Protein AF-C2KX93-F1 (afdb_monomer_lite)

InterPro domains:
  IPR000825 SUF system FeS cluster assembly, SufBD core domain [PF01458] (85-259)
  IPR037284 SUF system FeS cluster assembly, SufBD superfamily [SSF101960] (71-259)

Radius of gyration: 17.82 Å; chains: 1; bounding box: 41×47×45 Å

Organism: NCBI:txid585501

Secondary structure (DSSP, 8-state):
-PPPPHHHHTTT-------S--EE---EEESPPPB-----TT---SS-HHHHHHHHHTT-PPEEEEE-TTT--S-EEEEEEE-S-S-EEEEEEEEEPTT-EEEEEEEEEE-TT--EEEEEEEEEEE-TT-EEEEEEEEE--TTEEEEEEEEEEE-TT-EEEEEEEEE-SSEEEEEEEEEE-STT-EEEEEEEEEE-TT-EEEEEEEEEE-STT-EEEEEEEEEE-TT-EEEEEEEEEE-TT-TT-EEEEEEEEEE-STT--

Structure (mmCIF, N/CA/C/O backbone):
data_AF-C2KX93-F1
#
_entry.id   AF-C2KX93-F1
#
loop_
_atom_site.group_PDB
_atom_site.id
_atom_site.type_symbol
_atom_site.label_atom_id
_atom_site.label_alt_id
_atom_site.label_comp_id
_atom_site.label_asym_id
_atom_site.label_entity_id
_atom_site.label_seq_id
_atom_site.pdbx_PDB_ins_code
_atom_site.Cartn_x
_atom_site.Cartn_y
_atom_site.Cartn_z
_atom_site.occupancy
_atom_site.B_iso_or_equiv
_atom_site.auth_seq_id
_atom_site.auth_comp_id
_atom_site.auth_asym_id
_atom_site.auth_atom_id
_atom_site.pdbx_PDB_model_num
ATOM 1 N N . MET A 1 1 ? -9.998 -27.434 9.022 1.00 36.19 1 MET A N 1
ATOM 2 C CA . MET A 1 1 ? -8.586 -27.038 9.219 1.00 36.19 1 MET A CA 1
ATOM 3 C C . MET A 1 1 ? -8.294 -25.930 8.221 1.00 36.19 1 MET A C 1
ATOM 5 O O . MET A 1 1 ? -8.734 -26.101 7.089 1.00 36.19 1 MET A O 1
ATOM 9 N N . PRO A 1 2 ? -7.664 -24.806 8.602 1.00 43.03 2 PRO A N 1
ATOM 10 C CA . PRO A 1 2 ? -7.220 -23.825 7.615 1.00 43.03 2 PRO A CA 1
ATOM 11 C C . PRO A 1 2 ? -6.203 -24.484 6.673 1.00 43.03 2 PRO A C 1
ATOM 13 O O . PRO A 1 2 ? -5.372 -25.279 7.114 1.00 43.03 2 PRO A O 1
ATOM 16 N N . VAL A 1 3 ? -6.328 -24.212 5.376 1.00 40.69 3 VAL A N 1
ATOM 17 C CA . VAL A 1 3 ? -5.426 -24.726 4.337 1.00 40.69 3 VAL A CA 1
ATOM 18 C C . VAL A 1 3 ? -4.161 -23.851 4.335 1.00 40.69 3 VAL A C 1
ATOM 20 O O . VAL A 1 3 ? -4.300 -22.632 4.449 1.00 40.69 3 VAL A O 1
ATOM 23 N N . PRO A 1 4 ? -2.939 -24.412 4.241 1.00 46.00 4 PRO A N 1
ATOM 24 C CA . PRO A 1 4 ? -1.719 -23.612 4.127 1.00 46.00 4 PRO A CA 1
ATOM 25 C C . PRO A 1 4 ? -1.793 -22.674 2.915 1.00 46.00 4 PRO A C 1
ATOM 27 O O . PRO A 1 4 ? -2.071 -23.127 1.807 1.00 46.00 4 PRO A O 1
ATOM 30 N N . THR A 1 5 ? -1.554 -21.377 3.116 1.00 49.34 5 THR A N 1
ATOM 31 C CA . THR A 1 5 ? -1.528 -20.390 2.021 1.00 49.34 5 THR A CA 1
ATOM 32 C C . THR A 1 5 ? -0.153 -20.348 1.349 1.00 49.34 5 THR A C 1
ATOM 34 O O . THR A 1 5 ? 0.828 -20.852 1.902 1.00 49.34 5 THR A O 1
ATOM 37 N N . PHE A 1 6 ? -0.049 -19.723 0.170 1.00 54.75 6 PHE A N 1
ATOM 38 C CA . PHE A 1 6 ? 1.206 -19.588 -0.591 1.00 54.75 6 PHE A CA 1
ATOM 39 C C . PHE A 1 6 ? 2.392 -19.115 0.260 1.00 54.75 6 PHE A C 1
ATOM 41 O O . PHE A 1 6 ? 3.507 -19.619 0.112 1.00 54.75 6 PHE A O 1
ATOM 48 N N . ARG A 1 7 ? 2.138 -18.215 1.219 1.00 58.81 7 ARG A N 1
ATOM 49 C CA . ARG A 1 7 ? 3.144 -17.706 2.158 1.00 58.81 7 ARG A CA 1
ATOM 50 C C . ARG A 1 7 ? 3.749 -18.794 3.049 1.00 58.81 7 ARG A C 1
ATOM 52 O O . ARG A 1 7 ? 4.950 -18.771 3.299 1.00 58.81 7 ARG A O 1
ATOM 59 N N . TRP A 1 8 ? 2.949 -19.758 3.510 1.00 51.97 8 TRP A N 1
ATOM 60 C CA . TRP A 1 8 ? 3.437 -20.886 4.318 1.00 51.97 8 TRP A CA 1
ATOM 61 C C . TRP A 1 8 ? 4.312 -21.840 3.506 1.00 51.97 8 TRP A C 1
ATOM 63 O O . TRP A 1 8 ? 5.230 -22.449 4.050 1.00 51.97 8 TRP A O 1
ATOM 73 N N . LEU A 1 9 ? 4.039 -21.945 2.205 1.00 52.16 9 LEU A N 1
ATOM 74 C CA . LEU A 1 9 ? 4.776 -22.797 1.275 1.00 52.16 9 LEU A CA 1
ATOM 75 C C . LEU A 1 9 ? 6.027 -22.117 0.702 1.00 52.16 9 LEU A C 1
ATOM 77 O O . LEU A 1 9 ? 6.817 -22.785 0.039 1.00 52.16 9 LEU A O 1
ATOM 81 N N . LYS A 1 10 ? 6.204 -20.807 0.937 1.00 60.41 10 LYS A N 1
ATOM 82 C CA . LYS A 1 10 ? 7.254 -19.968 0.329 1.00 60.41 10 LYS A CA 1
ATOM 83 C C . LYS A 1 10 ? 7.321 -20.084 -1.201 1.00 60.41 10 LYS A C 1
ATOM 85 O O . LYS A 1 10 ? 8.378 -19.925 -1.808 1.00 60.41 10 LYS A O 1
ATOM 90 N N . MET A 1 11 ? 6.192 -20.389 -1.838 1.00 44.00 11 MET A N 1
ATOM 91 C CA . MET A 1 11 ? 6.122 -20.487 -3.293 1.00 44.00 11 MET A CA 1
ATOM 92 C C . MET A 1 11 ? 6.222 -19.091 -3.910 1.00 44.00 11 MET A C 1
ATOM 94 O O . MET A 1 11 ? 5.501 -18.184 -3.497 1.00 44.00 11 MET A O 1
ATOM 98 N N . ASN A 1 12 ? 7.092 -18.942 -4.913 1.00 54.12 12 ASN A N 1
ATOM 99 C CA . ASN A 1 12 ? 7.359 -17.682 -5.618 1.00 54.12 12 ASN A CA 1
ATOM 100 C C . ASN A 1 12 ? 7.891 -16.557 -4.704 1.00 54.12 12 ASN A C 1
ATOM 102 O O . ASN A 1 12 ? 7.611 -15.384 -4.937 1.00 54.12 12 ASN A O 1
ATOM 106 N N . GLU A 1 13 ? 8.661 -16.914 -3.663 1.00 58.78 13 GLU A N 1
ATOM 107 C CA . GLU A 1 13 ? 9.411 -15.948 -2.851 1.00 58.78 13 GLU A CA 1
ATOM 108 C C . GLU A 1 13 ? 10.428 -15.218 -3.743 1.00 58.78 13 GLU A C 1
ATOM 110 O O . GLU A 1 13 ? 11.357 -15.820 -4.289 1.00 58.78 13 GLU A O 1
ATOM 115 N N . SER A 1 14 ? 10.220 -13.915 -3.917 1.00 61.66 14 SER A N 1
ATOM 116 C CA . SER A 1 14 ? 11.071 -13.065 -4.742 1.00 61.66 14 SER A CA 1
ATOM 117 C C . SER A 1 14 ? 12.162 -12.451 -3.871 1.00 61.66 14 SER A C 1
ATOM 119 O O . SER A 1 14 ? 11.872 -11.824 -2.853 1.00 61.66 14 SER A O 1
ATOM 121 N N . LYS A 1 15 ? 13.431 -12.642 -4.246 1.00 62.69 15 LYS A N 1
ATOM 122 C CA . LYS A 1 15 ? 14.560 -12.001 -3.560 1.00 62.69 15 LYS A CA 1
ATOM 123 C C . LYS A 1 15 ? 14.826 -10.650 -4.201 1.00 62.69 15 LYS A C 1
ATOM 125 O O . LYS A 1 15 ? 15.427 -10.584 -5.274 1.00 62.69 15 LYS A O 1
ATOM 130 N N . ILE A 1 16 ? 14.392 -9.590 -3.532 1.00 66.44 16 ILE A N 1
ATOM 131 C CA . ILE A 1 16 ? 14.695 -8.219 -3.930 1.00 66.44 16 ILE A CA 1
ATOM 132 C C . ILE A 1 16 ? 16.156 -7.938 -3.566 1.00 66.44 16 ILE A C 1
ATOM 134 O O . ILE A 1 16 ? 16.547 -8.031 -2.407 1.00 66.44 16 ILE A O 1
ATOM 138 N N . LYS A 1 17 ? 16.979 -7.618 -4.568 1.00 64.56 17 LYS A N 1
ATOM 139 C CA . LYS A 1 17 ? 18.344 -7.122 -4.361 1.00 64.56 17 LYS A CA 1
ATOM 140 C C . LYS A 1 17 ? 18.396 -5.666 -4.776 1.00 64.56 17 LYS A C 1
ATOM 142 O O . LYS A 1 17 ? 18.233 -5.367 -5.957 1.00 64.56 17 LYS A O 1
ATOM 147 N N . ILE A 1 18 ? 18.664 -4.795 -3.816 1.00 71.44 18 ILE A N 1
ATOM 148 C CA . ILE A 1 18 ? 18.864 -3.370 -4.057 1.00 71.44 18 ILE A CA 1
ATOM 149 C C . ILE A 1 18 ? 20.358 -3.103 -3.962 1.00 71.44 18 ILE A C 1
ATOM 151 O O . ILE A 1 18 ? 21.001 -3.459 -2.978 1.00 71.44 18 ILE A O 1
ATOM 155 N N . ASN A 1 19 ? 20.921 -2.556 -5.036 1.00 69.88 19 ASN A N 1
ATOM 156 C CA . ASN A 1 19 ? 22.323 -2.164 -5.084 1.00 69.88 19 ASN A CA 1
ATOM 157 C C . ASN A 1 19 ? 22.414 -0.673 -4.785 1.00 69.88 19 ASN A C 1
ATOM 159 O O . ASN A 1 19 ? 21.667 0.095 -5.384 1.00 69.88 19 ASN A O 1
ATOM 163 N N . GLY A 1 20 ? 23.365 -0.272 -3.943 1.00 71.94 20 GLY A N 1
ATOM 164 C CA . GLY A 1 20 ? 23.541 1.125 -3.547 1.00 71.94 20 GLY A CA 1
ATOM 165 C C . GLY A 1 20 ? 22.690 1.502 -2.334 1.00 71.94 20 GLY A C 1
ATOM 166 O O . GLY A 1 20 ? 21.712 0.832 -2.017 1.00 71.94 20 GLY A O 1
ATOM 167 N N . ALA A 1 21 ? 23.098 2.566 -1.647 1.00 77.94 21 ALA A N 1
ATOM 168 C CA . ALA A 1 21 ? 22.380 3.090 -0.489 1.00 77.94 21 ALA A CA 1
ATOM 169 C C . ALA A 1 21 ? 21.103 3.814 -0.922 1.00 77.94 21 ALA A C 1
ATOM 171 O O . ALA A 1 21 ? 21.048 4.377 -2.023 1.00 77.94 21 ALA A O 1
ATOM 172 N N . PHE A 1 22 ? 20.107 3.836 -0.045 1.00 82.56 22 PHE A N 1
ATOM 173 C CA . PHE A 1 22 ? 18.944 4.687 -0.242 1.00 82.56 22 PHE A CA 1
ATOM 174 C C . PHE A 1 22 ? 19.239 6.145 0.115 1.00 82.56 22 PHE A C 1
ATOM 176 O O . PHE A 1 22 ? 20.086 6.460 0.948 1.00 82.56 22 PHE A O 1
ATOM 183 N N . GLN A 1 23 ? 18.514 7.056 -0.527 1.00 87.31 23 GLN A N 1
ATOM 184 C CA . GLN A 1 23 ? 18.596 8.489 -0.279 1.00 87.31 23 GLN A CA 1
ATOM 185 C C . GLN A 1 23 ? 17.213 9.032 0.043 1.00 87.31 23 GLN A C 1
ATOM 187 O O . GLN A 1 23 ? 16.284 8.848 -0.744 1.00 87.31 23 GLN A O 1
ATOM 192 N N . SER A 1 24 ? 17.089 9.735 1.169 1.00 89.88 24 SER A N 1
ATOM 193 C CA . SER A 1 24 ? 15.826 10.349 1.574 1.00 89.88 24 SER A CA 1
ATOM 194 C C . SER A 1 24 ? 15.261 11.249 0.474 1.00 89.88 24 SER A C 1
ATOM 196 O O . SER A 1 24 ? 15.976 12.057 -0.125 1.00 89.88 24 SER A O 1
ATOM 198 N N . PHE A 1 25 ? 13.966 11.108 0.236 1.00 92.25 25 PHE A N 1
ATOM 199 C CA . PHE A 1 25 ? 13.177 11.897 -0.690 1.00 92.25 25 PHE A CA 1
ATOM 200 C C . PHE A 1 25 ? 11.954 12.428 0.051 1.00 92.25 25 PHE A C 1
ATOM 202 O O . PHE A 1 25 ? 11.253 11.669 0.725 1.00 92.25 25 PHE A O 1
ATOM 209 N N . THR A 1 26 ? 11.684 13.720 -0.097 1.00 92.81 26 THR A N 1
ATOM 210 C CA . THR A 1 26 ? 10.499 14.366 0.470 1.00 92.81 26 THR A CA 1
ATOM 211 C C . THR A 1 26 ? 9.623 14.842 -0.687 1.00 92.81 26 THR A C 1
ATOM 213 O O . THR A 1 26 ? 10.124 15.593 -1.522 1.00 92.81 26 THR A O 1
ATOM 216 N N . PRO A 1 27 ? 8.355 14.410 -0.763 1.00 95.56 27 PRO A N 1
ATOM 217 C CA . PRO A 1 27 ? 7.426 14.854 -1.794 1.00 95.56 27 PRO A CA 1
ATOM 218 C C . PRO A 1 27 ? 6.957 16.290 -1.559 1.00 95.56 27 PRO A C 1
ATOM 220 O O . PRO A 1 27 ? 7.093 16.840 -0.462 1.00 95.56 27 PRO A O 1
ATOM 223 N N . GLU A 1 28 ? 6.322 16.858 -2.577 1.00 96.88 28 GLU A N 1
ATOM 224 C CA . GLU A 1 28 ? 5.492 18.047 -2.417 1.00 96.88 28 GLU A CA 1
ATOM 225 C C . GLU A 1 28 ? 4.199 17.671 -1.680 1.00 96.88 28 GLU A C 1
ATOM 227 O O . GLU A 1 28 ? 3.649 16.585 -1.884 1.00 96.88 28 GLU A O 1
ATOM 232 N N . MET A 1 29 ? 3.732 18.541 -0.782 1.00 95.06 29 MET A N 1
ATOM 233 C CA . MET A 1 29 ? 2.574 18.261 0.070 1.00 95.06 29 MET A CA 1
ATOM 234 C C . MET A 1 29 ? 1.607 19.438 0.114 1.00 95.06 29 MET A C 1
ATOM 236 O O . MET A 1 29 ? 2.022 20.587 0.266 1.00 95.06 29 MET A O 1
ATOM 240 N N . GLU A 1 30 ? 0.314 19.130 0.065 1.00 94.62 30 GLU A N 1
ATOM 241 C CA . GLU A 1 30 ? -0.780 20.089 0.227 1.00 94.62 30 GLU A CA 1
ATOM 242 C C . GLU A 1 30 ? -1.720 19.641 1.350 1.00 94.62 30 GLU A C 1
ATOM 244 O O . GLU A 1 30 ? -1.889 18.441 1.589 1.00 94.62 30 GLU A O 1
ATOM 249 N N . GLU A 1 31 ? -2.335 20.617 2.032 1.00 90.38 31 GLU A N 1
ATOM 250 C CA . GLU A 1 31 ? -3.246 20.379 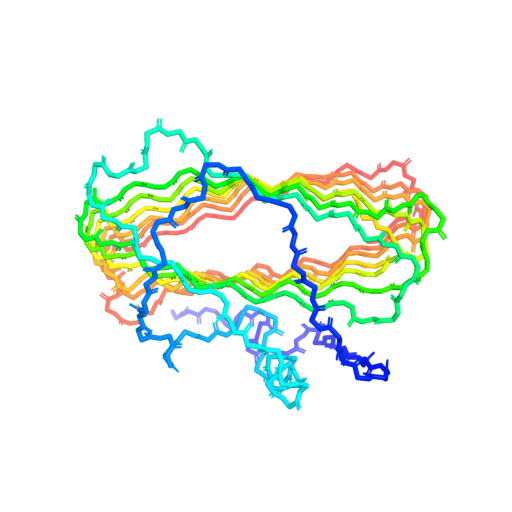3.166 1.00 90.38 31 GLU A CA 1
ATOM 251 C C . GLU A 1 31 ? -2.607 19.481 4.241 1.00 90.38 31 GLU A C 1
ATOM 253 O O . GLU A 1 31 ? -3.214 18.547 4.770 1.00 90.38 31 GLU A O 1
ATOM 258 N N . GLU A 1 32 ? -1.330 19.750 4.530 1.00 87.75 32 GLU A N 1
ATOM 259 C CA . GLU A 1 32 ? -0.529 18.937 5.432 1.00 87.75 32 GLU A CA 1
ATOM 260 C C . GLU A 1 32 ? -1.138 18.880 6.843 1.00 87.75 32 GLU A C 1
ATOM 262 O O . GLU A 1 32 ? -1.382 19.902 7.489 1.00 87.75 32 GLU A O 1
ATOM 267 N N . ALA A 1 33 ? -1.353 17.657 7.331 1.00 89.31 33 ALA A N 1
ATOM 268 C CA . ALA A 1 33 ? -1.900 17.411 8.658 1.00 89.31 33 ALA A CA 1
ATOM 269 C C . ALA A 1 33 ? -0.896 17.703 9.784 1.00 89.31 33 ALA A C 1
ATOM 271 O O . ALA A 1 33 ? 0.317 17.813 9.577 1.00 89.31 33 ALA A O 1
ATOM 272 N N . THR A 1 34 ? -1.390 17.760 11.023 1.00 90.75 34 THR A N 1
ATOM 273 C CA . THR A 1 34 ? -0.534 18.006 12.183 1.00 90.75 34 THR A CA 1
ATOM 274 C C . THR A 1 34 ? 0.529 16.912 12.345 1.00 90.75 34 THR A C 1
ATOM 276 O O . THR A 1 34 ? 0.240 15.712 12.420 1.00 90.75 34 THR A O 1
ATOM 279 N N . ARG A 1 35 ? 1.790 17.350 12.462 1.00 94.00 35 ARG A N 1
ATOM 280 C CA . ARG A 1 35 ? 2.927 16.507 12.857 1.00 94.00 35 ARG A CA 1
ATOM 281 C C . ARG A 1 35 ? 2.685 15.896 14.229 1.00 94.00 35 ARG A C 1
ATOM 283 O O . ARG A 1 35 ? 2.306 16.595 15.170 1.00 94.00 35 ARG A O 1
ATOM 290 N N . GLY A 1 36 ? 2.971 14.612 14.372 1.00 92.38 36 GLY A N 1
ATOM 291 C CA . GLY A 1 36 ? 2.865 13.958 15.666 1.00 92.38 36 GLY A CA 1
ATOM 292 C C . GLY A 1 36 ? 3.317 12.512 15.641 1.00 92.38 36 GLY A C 1
ATOM 293 O O . GLY A 1 36 ? 3.212 11.824 14.632 1.00 92.38 36 GLY A O 1
ATOM 294 N N . GLU A 1 37 ? 3.830 12.067 16.780 1.00 90.94 37 GLU A N 1
ATOM 295 C CA . GLU A 1 37 ? 4.374 10.724 16.949 1.00 90.94 37 GLU A CA 1
ATOM 296 C C . GLU A 1 37 ? 3.296 9.700 17.339 1.00 90.94 37 GLU A C 1
ATOM 298 O O . GLU A 1 37 ? 2.266 10.030 17.941 1.00 90.94 37 GLU A O 1
ATOM 303 N N . GLY A 1 38 ? 3.594 8.435 17.040 1.00 89.19 38 GLY A N 1
ATOM 304 C CA . GLY A 1 38 ? 2.880 7.241 17.486 1.00 89.19 38 GLY A CA 1
ATOM 305 C C . GLY A 1 38 ? 3.859 6.073 17.661 1.00 89.19 38 GLY A C 1
ATOM 306 O O . GLY A 1 38 ? 5.014 6.159 17.246 1.00 89.19 38 GLY A O 1
ATOM 307 N N . ASP A 1 39 ? 3.417 4.976 18.278 1.00 92.75 39 ASP A N 1
ATOM 308 C CA . ASP A 1 39 ? 4.251 3.777 18.448 1.00 92.75 39 ASP A CA 1
ATOM 309 C C . ASP A 1 39 ? 4.028 2.782 17.300 1.00 92.75 39 ASP A C 1
ATOM 311 O O . ASP A 1 39 ? 3.083 1.994 17.308 1.00 92.75 39 ASP A O 1
ATOM 315 N N . PHE A 1 40 ? 4.937 2.795 16.324 1.00 93.81 40 PHE A N 1
ATOM 316 C CA . PHE A 1 40 ? 4.916 1.901 15.161 1.00 93.81 40 PHE A CA 1
ATOM 317 C C . PHE A 1 40 ? 5.810 0.663 15.326 1.00 93.81 40 PHE A C 1
ATOM 319 O O . PHE A 1 40 ? 6.001 -0.090 14.368 1.00 93.81 40 PHE A O 1
ATOM 326 N N . SER A 1 41 ? 6.351 0.408 16.524 1.00 89.62 41 SER A N 1
ATOM 327 C CA . SER A 1 41 ? 7.300 -0.693 16.772 1.00 89.62 41 SER A CA 1
ATOM 328 C C . SER A 1 41 ? 6.730 -2.081 16.456 1.00 89.62 41 SER A C 1
ATOM 330 O O . SER A 1 41 ? 7.472 -2.998 16.105 1.00 89.62 41 SER A O 1
ATOM 332 N N . LYS A 1 42 ? 5.404 -2.233 16.550 1.00 90.38 42 LYS A N 1
ATOM 333 C CA . LYS A 1 42 ? 4.674 -3.477 16.261 1.00 90.38 42 LYS A CA 1
ATOM 334 C C . LYS A 1 42 ? 4.107 -3.540 14.843 1.00 90.38 42 LYS A C 1
ATOM 336 O O . LYS A 1 42 ? 3.481 -4.542 14.498 1.00 90.38 42 LYS A O 1
ATOM 341 N N . VAL A 1 43 ? 4.279 -2.490 14.040 1.00 93.69 43 VAL A N 1
ATOM 342 C CA . VAL A 1 43 ? 3.774 -2.436 12.666 1.00 93.69 43 VAL A CA 1
ATOM 343 C C . VAL A 1 43 ? 4.804 -3.068 11.735 1.00 93.69 43 VAL A C 1
ATOM 345 O O . VAL A 1 43 ? 5.842 -2.475 11.420 1.00 93.69 43 VAL A O 1
ATOM 348 N N . VAL A 1 44 ? 4.495 -4.299 11.333 1.00 92.50 44 VAL A N 1
ATOM 349 C CA . VAL A 1 44 ? 5.312 -5.144 10.455 1.00 92.50 44 VAL A CA 1
ATOM 350 C C . VAL A 1 44 ? 5.123 -4.714 9.005 1.00 92.50 44 VAL A C 1
ATOM 352 O O . VAL A 1 44 ? 3.985 -4.498 8.594 1.00 92.50 44 VAL A O 1
ATOM 355 N N . SER A 1 45 ? 6.219 -4.653 8.250 1.00 91.62 45 SER A N 1
ATOM 356 C CA . SER A 1 45 ? 6.236 -4.271 6.832 1.00 91.62 45 SER A CA 1
ATOM 357 C C . SER A 1 45 ? 5.401 -5.211 5.947 1.00 91.62 45 SER A C 1
ATOM 359 O O . SER A 1 45 ? 5.320 -6.424 6.193 1.00 91.62 45 SER A O 1
ATOM 361 N N . GLY A 1 46 ? 4.802 -4.651 4.894 1.00 87.69 46 GLY A N 1
ATOM 362 C CA . GLY A 1 46 ? 4.106 -5.362 3.825 1.00 87.69 46 GLY A CA 1
ATOM 363 C C . GLY A 1 46 ? 5.041 -5.948 2.764 1.00 87.69 46 GLY A C 1
ATOM 364 O O . GLY A 1 46 ? 4.784 -7.054 2.279 1.00 87.69 46 GLY A O 1
ATOM 365 N N . LEU A 1 47 ? 6.161 -5.282 2.456 1.00 87.75 47 LEU A N 1
ATOM 366 C CA . LEU A 1 47 ? 7.225 -5.837 1.598 1.00 87.75 47 LEU A CA 1
ATOM 367 C C . LEU A 1 47 ? 8.206 -6.752 2.347 1.00 87.75 47 LEU A C 1
ATOM 369 O O . LEU A 1 47 ? 8.994 -7.463 1.725 1.00 87.75 47 LEU A O 1
ATOM 373 N N . GLY A 1 48 ? 8.107 -6.802 3.673 1.00 83.88 48 GLY A N 1
ATOM 374 C CA . GLY A 1 48 ? 8.866 -7.709 4.521 1.00 83.88 48 GLY A CA 1
ATOM 375 C C . GLY A 1 48 ? 10.038 -7.037 5.231 1.00 83.88 48 GLY A C 1
ATOM 376 O O . GLY A 1 48 ? 10.567 -6.005 4.824 1.00 83.88 48 GLY A O 1
ATOM 377 N N . GLU A 1 49 ? 10.452 -7.659 6.333 1.00 80.88 49 GLU A N 1
ATOM 378 C CA . GLU A 1 49 ? 11.419 -7.070 7.266 1.00 80.88 49 GLU A CA 1
ATOM 379 C C . GLU A 1 49 ? 12.847 -6.988 6.717 1.00 80.88 49 GLU A C 1
ATOM 381 O O . GLU A 1 49 ? 13.643 -6.223 7.246 1.00 80.88 49 GLU A O 1
ATOM 386 N N . GLU A 1 50 ? 13.185 -7.740 5.665 1.00 79.50 50 GLU A N 1
ATOM 387 C CA . GLU A 1 50 ? 14.494 -7.619 5.009 1.00 79.50 50 GLU A CA 1
ATOM 388 C C . GLU A 1 50 ? 14.627 -6.249 4.334 1.00 79.50 50 GLU A C 1
ATOM 390 O O . GLU A 1 50 ? 15.543 -5.494 4.653 1.00 79.50 50 GLU A O 1
ATOM 395 N N . LEU A 1 51 ? 13.664 -5.878 3.481 1.00 78.75 51 LEU A N 1
ATOM 396 C CA . LEU A 1 51 ? 13.670 -4.584 2.799 1.00 78.75 51 LEU A CA 1
ATOM 397 C C . LEU A 1 51 ? 13.446 -3.422 3.775 1.00 78.75 51 LEU A C 1
ATOM 399 O O . LEU A 1 51 ? 14.143 -2.412 3.708 1.00 78.75 51 LEU A O 1
ATOM 403 N N . ALA A 1 52 ? 12.530 -3.585 4.736 1.00 78.25 52 ALA A N 1
ATOM 404 C CA . ALA A 1 52 ? 12.338 -2.588 5.786 1.00 78.25 52 ALA A CA 1
ATOM 405 C C . ALA A 1 52 ? 13.557 -2.466 6.722 1.00 78.25 52 ALA A C 1
ATOM 407 O O . ALA A 1 52 ? 13.750 -1.423 7.346 1.00 78.25 52 ALA A O 1
ATOM 408 N N . GLY A 1 53 ? 14.369 -3.519 6.836 1.00 76.44 53 GLY A N 1
ATOM 409 C CA . GLY A 1 53 ? 15.641 -3.523 7.553 1.00 76.44 53 GLY A CA 1
ATOM 410 C C . GLY A 1 53 ? 16.700 -2.698 6.831 1.00 76.44 53 GLY A C 1
ATOM 411 O O . GLY A 1 53 ? 17.268 -1.803 7.450 1.00 76.44 53 GLY A O 1
ATOM 412 N N . LEU A 1 54 ? 16.884 -2.927 5.525 1.00 70.94 54 LEU A N 1
ATOM 413 C CA . LEU A 1 54 ? 17.793 -2.135 4.681 1.00 70.94 54 LEU A CA 1
ATOM 414 C C . LEU A 1 54 ? 17.480 -0.639 4.797 1.00 70.94 54 LEU A C 1
ATOM 416 O O . LEU A 1 54 ? 18.333 0.159 5.161 1.00 70.94 54 LEU A O 1
ATOM 420 N N . ALA A 1 55 ? 16.203 -0.291 4.664 1.00 66.81 55 ALA A N 1
ATOM 421 C CA . ALA A 1 55 ? 15.712 1.072 4.794 1.00 66.81 55 ALA A CA 1
ATOM 422 C C . ALA A 1 55 ? 16.032 1.761 6.139 1.00 66.81 55 ALA A C 1
ATOM 424 O O . ALA A 1 55 ? 16.170 2.985 6.181 1.00 66.81 55 ALA A O 1
ATOM 425 N N . LYS A 1 56 ? 16.149 0.998 7.239 1.00 70.44 56 LYS A N 1
ATOM 426 C CA . LYS A 1 56 ? 16.591 1.522 8.546 1.00 70.44 56 LYS A CA 1
ATOM 427 C C . LYS A 1 56 ? 18.097 1.771 8.585 1.00 70.44 56 LYS A C 1
ATOM 429 O O . LYS A 1 56 ? 18.529 2.700 9.261 1.00 70.44 56 LYS A O 1
ATOM 434 N N . GLU A 1 57 ? 18.887 0.945 7.901 1.00 67.56 57 GLU A N 1
ATOM 435 C CA . GLU A 1 57 ? 20.345 1.094 7.824 1.00 67.56 57 GLU A CA 1
ATOM 436 C C . GLU A 1 57 ? 20.747 2.347 7.031 1.00 67.56 57 GLU A C 1
ATOM 438 O O . GLU A 1 57 ? 21.747 2.981 7.363 1.00 67.56 57 GLU A O 1
ATOM 443 N N . ASP A 1 58 ? 19.927 2.767 6.063 1.00 68.88 58 ASP A N 1
ATOM 444 C CA . ASP A 1 58 ? 20.166 3.966 5.247 1.00 68.88 58 ASP A CA 1
ATOM 445 C C . ASP A 1 58 ? 19.858 5.302 5.952 1.00 68.88 58 ASP A C 1
ATOM 447 O O . ASP A 1 58 ? 20.054 6.371 5.375 1.00 68.88 58 ASP A O 1
ATOM 451 N N . GLY A 1 59 ? 19.368 5.277 7.198 1.00 69.06 59 GLY A N 1
ATOM 452 C CA . GLY A 1 59 ? 19.160 6.486 8.005 1.00 69.06 59 GLY A CA 1
ATOM 453 C C . GLY A 1 59 ? 18.013 7.395 7.542 1.00 69.06 59 GLY A C 1
ATOM 454 O O . GLY A 1 59 ? 17.943 8.549 7.964 1.00 69.06 59 GLY A O 1
ATOM 455 N N . CYS A 1 60 ? 17.109 6.904 6.690 1.00 80.69 60 CYS A N 1
ATOM 456 C CA . CYS A 1 60 ? 15.912 7.646 6.307 1.00 80.69 60 CYS A CA 1
ATOM 457 C C . CYS A 1 60 ? 14.934 7.715 7.490 1.00 80.69 60 CYS A C 1
ATOM 459 O O . CYS A 1 60 ? 14.351 6.708 7.902 1.00 80.69 60 CYS A O 1
ATOM 461 N N . GLU A 1 61 ? 14.767 8.909 8.057 1.00 84.88 61 GLU A N 1
ATOM 462 C CA . GLU A 1 61 ? 13.829 9.134 9.152 1.00 84.88 61 GLU A CA 1
ATOM 463 C C . GLU A 1 61 ? 12.383 9.129 8.651 1.00 84.88 61 GLU A C 1
ATOM 465 O O . GLU A 1 61 ? 12.064 9.643 7.579 1.00 84.88 61 GLU A O 1
ATOM 470 N N . SER A 1 62 ? 11.493 8.540 9.451 1.00 91.00 62 SER A N 1
ATOM 471 C CA . SER A 1 62 ? 10.068 8.546 9.137 1.00 91.00 62 SER A CA 1
ATOM 472 C C . SER A 1 62 ? 9.449 9.885 9.496 1.00 91.00 62 SER A C 1
ATOM 474 O O . SER A 1 62 ? 9.649 10.411 10.589 1.00 91.00 62 SER A O 1
ATOM 476 N N . ILE A 1 63 ? 8.639 10.395 8.584 1.00 94.56 63 ILE A N 1
ATOM 477 C CA . ILE A 1 63 ? 7.851 11.594 8.777 1.00 94.56 63 ILE A CA 1
ATOM 478 C C . ILE A 1 63 ? 6.503 11.201 9.407 1.00 94.56 63 ILE A C 1
ATOM 480 O O . ILE A 1 63 ? 5.719 10.471 8.797 1.00 94.56 63 ILE A O 1
ATOM 484 N N . SER A 1 64 ? 6.226 11.690 10.620 1.00 96.50 64 SER A N 1
ATOM 485 C CA . SER A 1 64 ? 5.074 11.235 11.416 1.00 96.50 64 SER A CA 1
ATOM 486 C C . SER A 1 64 ? 3.963 12.278 11.564 1.00 96.50 64 SER A C 1
ATOM 488 O O . SER A 1 64 ? 4.204 13.453 11.864 1.00 96.50 64 SER A O 1
ATOM 490 N N . TYR A 1 65 ? 2.725 11.816 11.404 1.00 96.56 65 TYR A N 1
ATOM 491 C CA . TYR A 1 65 ? 1.490 12.577 11.546 1.00 96.56 65 TYR A CA 1
ATOM 492 C C . TYR A 1 65 ? 0.583 11.970 12.603 1.00 96.56 65 TYR A C 1
ATOM 494 O O . TYR A 1 65 ? 0.464 10.746 12.730 1.00 96.56 65 TYR A O 1
ATOM 502 N N . ARG A 1 66 ? -0.143 12.845 13.298 1.00 96.12 66 ARG A N 1
ATOM 503 C CA . ARG A 1 66 ? -1.169 12.450 14.255 1.00 96.12 66 ARG A CA 1
ATOM 504 C C . ARG A 1 66 ? -2.472 13.160 13.939 1.00 96.12 66 ARG A C 1
ATOM 506 O O . ARG A 1 66 ? -2.609 14.348 14.206 1.00 96.12 66 ARG A O 1
ATOM 513 N N . ILE A 1 67 ? -3.416 12.407 13.390 1.00 96.06 67 ILE A N 1
ATOM 514 C CA . ILE A 1 67 ? -4.693 12.919 12.903 1.00 96.06 67 ILE A CA 1
ATOM 515 C C . ILE A 1 67 ? -5.703 12.874 14.038 1.00 96.06 67 ILE A C 1
ATOM 517 O O . ILE A 1 67 ? -6.074 11.794 14.512 1.00 96.06 67 ILE A O 1
ATOM 521 N N . LYS A 1 68 ? -6.160 14.046 14.470 1.00 94.25 68 LYS A N 1
ATOM 522 C CA . LYS A 1 68 ? -7.211 14.160 15.479 1.00 94.25 68 LYS A CA 1
ATOM 523 C C . LYS A 1 68 ? -8.588 14.091 14.836 1.00 94.25 68 LYS A C 1
ATOM 525 O O . LYS A 1 68 ? -8.779 14.312 13.637 1.00 94.25 68 LYS A O 1
ATOM 530 N N . LYS A 1 69 ? -9.589 13.825 15.669 1.00 90.38 69 LYS A N 1
ATOM 531 C CA . LYS A 1 69 ? -10.988 13.930 15.261 1.00 90.38 69 LYS A CA 1
ATOM 532 C C . LYS A 1 69 ? -11.304 15.358 14.785 1.00 90.38 69 LYS A C 1
ATOM 534 O O . LYS A 1 69 ? -10.884 16.324 15.413 1.00 90.38 69 LYS A O 1
ATOM 539 N N . ASP A 1 70 ? -12.047 15.463 13.682 1.00 81.12 70 ASP A N 1
ATOM 540 C CA . ASP A 1 70 ? -12.493 16.716 13.043 1.00 81.12 70 ASP A CA 1
ATOM 541 C C . ASP A 1 70 ? -11.382 17.616 12.447 1.00 81.12 70 ASP A C 1
ATOM 543 O O . ASP A 1 70 ? -11.661 18.745 12.029 1.00 81.12 70 ASP A O 1
ATOM 547 N N . GLU A 1 71 ? -10.138 17.126 12.373 1.00 78.69 71 GLU A N 1
ATOM 548 C CA . GLU A 1 71 ? -8.990 17.873 11.843 1.00 78.69 71 GLU A CA 1
ATOM 549 C C . GLU A 1 71 ? -8.953 17.894 10.308 1.00 78.69 71 GLU A C 1
ATOM 551 O O . GLU A 1 71 ? -8.916 18.967 9.705 1.00 78.69 71 GLU A O 1
ATOM 556 N N . ALA A 1 72 ? -9.009 16.726 9.662 1.00 72.38 72 ALA A N 1
ATOM 557 C CA . ALA A 1 72 ? -8.902 16.639 8.209 1.00 72.38 72 ALA A CA 1
ATOM 558 C C . ALA A 1 72 ? -10.245 16.979 7.544 1.00 72.38 72 ALA A C 1
ATOM 560 O O . ALA A 1 72 ? -11.179 16.174 7.518 1.00 72.38 72 ALA A O 1
ATOM 561 N N . LYS A 1 73 ? -10.346 18.204 7.020 1.00 71.19 73 LYS A N 1
ATOM 562 C CA . LYS A 1 73 ? -11.528 18.695 6.286 1.00 71.19 73 LYS A CA 1
ATOM 563 C C . LYS A 1 73 ? -11.357 18.653 4.770 1.00 71.19 73 LYS A C 1
ATOM 565 O O . LYS A 1 73 ? -12.357 18.639 4.056 1.00 71.19 73 LYS A O 1
ATOM 570 N N . ALA A 1 74 ? -10.115 18.619 4.303 1.00 84.06 74 ALA A N 1
ATOM 571 C CA . ALA A 1 74 ? -9.737 18.452 2.910 1.00 84.06 74 ALA A CA 1
ATOM 572 C C . ALA A 1 74 ? -8.857 17.197 2.765 1.00 84.06 74 ALA A C 1
ATOM 574 O O . ALA A 1 74 ? -8.275 16.746 3.758 1.00 84.06 74 ALA A O 1
ATOM 575 N N . PRO A 1 75 ? -8.779 16.602 1.563 1.00 92.25 75 PRO A N 1
ATOM 576 C CA . PRO A 1 75 ? -7.803 15.562 1.284 1.00 92.25 75 PRO A CA 1
ATOM 577 C C . PRO A 1 75 ? -6.385 16.103 1.464 1.00 92.25 75 PRO A C 1
ATOM 579 O O . PRO A 1 75 ? -6.050 17.132 0.887 1.00 92.25 75 PRO A O 1
ATOM 582 N N . MET A 1 76 ? -5.560 15.383 2.216 1.00 95.88 76 MET A N 1
ATOM 583 C CA . MET A 1 76 ? -4.119 15.606 2.201 1.00 95.88 76 MET A CA 1
ATOM 584 C C . MET A 1 76 ? -3.565 15.048 0.888 1.00 95.88 76 MET A C 1
ATOM 586 O O . MET A 1 76 ? -3.954 13.950 0.479 1.00 95.88 76 MET A O 1
ATOM 590 N N . ILE A 1 77 ? -2.670 15.781 0.231 1.00 97.50 77 ILE A N 1
ATOM 591 C CA . ILE A 1 77 ? -2.078 15.370 -1.047 1.00 97.50 77 ILE A CA 1
ATOM 592 C C . ILE A 1 77 ? -0.568 15.268 -0.874 1.00 97.50 77 ILE A C 1
ATOM 594 O O . ILE A 1 77 ? 0.056 16.178 -0.337 1.00 97.50 77 ILE A O 1
ATOM 598 N N . MET A 1 78 ? 0.012 14.162 -1.337 1.00 98.00 78 MET A N 1
ATOM 599 C CA . MET A 1 78 ? 1.455 13.984 -1.464 1.00 98.00 78 MET A CA 1
ATOM 600 C C . MET A 1 78 ? 1.793 13.669 -2.916 1.00 98.00 78 MET A C 1
ATOM 602 O O . MET A 1 78 ? 1.359 12.646 -3.456 1.00 98.00 78 MET A O 1
ATOM 606 N N . HIS A 1 79 ? 2.578 14.541 -3.541 1.00 98.25 79 HIS A N 1
ATOM 607 C CA . HIS A 1 79 ? 3.030 14.388 -4.915 1.00 98.25 79 HIS A CA 1
ATOM 608 C C . HIS A 1 79 ? 4.528 14.098 -4.959 1.00 98.25 79 HIS A C 1
ATOM 610 O O . HIS A 1 79 ? 5.367 14.894 -4.541 1.00 98.25 79 HIS A O 1
ATOM 616 N N . PHE A 1 80 ? 4.858 12.916 -5.462 1.00 97.94 80 PHE A N 1
ATOM 617 C CA . PHE A 1 80 ? 6.215 12.445 -5.651 1.00 97.94 80 PHE A CA 1
ATOM 618 C C . PHE A 1 80 ? 6.546 12.530 -7.137 1.00 97.94 80 PHE A C 1
ATOM 620 O O . PHE A 1 80 ? 5.967 11.788 -7.930 1.00 97.94 80 PHE A O 1
ATOM 627 N N . LEU A 1 81 ? 7.490 13.401 -7.491 1.00 97.44 81 LEU A N 1
ATOM 628 C CA . LEU A 1 81 ? 8.086 13.466 -8.821 1.00 97.44 81 LEU A CA 1
ATOM 629 C C . LEU A 1 81 ? 9.546 13.012 -8.736 1.00 97.44 81 LEU A C 1
ATOM 631 O O . LEU A 1 81 ? 10.397 13.709 -8.186 1.00 97.44 81 LEU A O 1
ATOM 635 N N . TYR A 1 82 ? 9.827 11.821 -9.257 1.00 96.69 82 TYR A N 1
ATOM 636 C CA . TYR A 1 82 ? 11.154 11.216 -9.216 1.00 96.69 82 TYR A CA 1
ATOM 637 C C . TYR A 1 82 ? 11.959 11.517 -10.486 1.00 96.69 82 TYR A C 1
ATOM 639 O O . TYR A 1 82 ? 11.555 11.182 -11.601 1.00 96.69 82 TYR A O 1
ATOM 647 N N . GLU A 1 83 ? 13.155 12.068 -10.304 1.00 94.19 83 GLU A N 1
ATOM 648 C CA . GLU A 1 83 ? 14.153 12.236 -11.365 1.00 94.19 83 GLU A CA 1
ATOM 649 C C . GLU A 1 83 ? 15.070 11.001 -11.477 1.00 94.19 83 GLU A C 1
ATOM 651 O O . GLU A 1 83 ? 14.965 10.037 -10.707 1.00 94.19 83 GLU A O 1
ATOM 656 N N . SER A 1 84 ? 16.006 11.033 -12.434 1.00 92.88 84 SER A N 1
ATOM 657 C CA . SER A 1 84 ? 17.046 10.003 -12.574 1.00 92.88 84 SER A CA 1
ATOM 658 C C . SER A 1 84 ? 17.982 9.987 -11.366 1.00 92.88 84 SER A C 1
ATOM 660 O O . SER A 1 84 ? 18.938 10.762 -11.284 1.00 92.88 84 SER A O 1
ATOM 662 N N . LYS A 1 85 ? 17.716 9.076 -10.433 1.00 85.88 85 LYS A N 1
ATOM 663 C CA . LYS A 1 85 ? 18.493 8.903 -9.209 1.00 85.88 85 LYS A CA 1
ATOM 664 C C . LYS A 1 85 ? 18.381 7.471 -8.703 1.00 85.88 85 LYS A C 1
ATOM 666 O O . LYS A 1 85 ? 17.313 6.860 -8.760 1.00 85.88 85 LYS A O 1
ATOM 671 N N . GLU A 1 86 ? 19.475 6.940 -8.173 1.00 81.94 86 GLU A N 1
ATOM 672 C CA . GLU A 1 86 ? 19.459 5.628 -7.527 1.00 81.94 86 GLU A CA 1
ATOM 673 C C . GLU A 1 86 ? 18.742 5.698 -6.165 1.00 81.94 86 GLU A C 1
ATOM 675 O O . GLU A 1 86 ? 19.039 6.578 -5.355 1.00 81.94 86 GLU A O 1
ATOM 680 N N . ASN A 1 87 ? 17.816 4.759 -5.932 1.00 86.94 87 ASN A N 1
ATOM 681 C CA . ASN A 1 87 ? 17.211 4.403 -4.641 1.00 86.94 87 ASN A CA 1
ATOM 682 C C . ASN A 1 87 ? 16.698 5.585 -3.802 1.00 86.94 87 ASN A C 1
ATOM 684 O O . ASN A 1 87 ? 17.193 5.871 -2.715 1.00 86.94 87 ASN A O 1
ATOM 688 N N . GLN A 1 88 ? 15.660 6.262 -4.277 1.00 93.00 88 GLN A N 1
ATOM 689 C CA . GLN A 1 88 ? 14.969 7.305 -3.514 1.00 93.00 88 GLN A CA 1
ATOM 690 C C . GLN A 1 88 ? 14.065 6.668 -2.453 1.00 93.00 88 GLN A C 1
ATOM 692 O O . GLN A 1 88 ? 13.329 5.741 -2.771 1.00 93.00 88 GLN A O 1
ATOM 697 N N . HIS A 1 89 ? 14.101 7.134 -1.206 1.00 93.25 89 HIS A N 1
ATOM 698 C CA . HIS A 1 89 ? 13.329 6.554 -0.104 1.00 93.25 89 HIS A CA 1
ATOM 699 C C . HIS A 1 89 ? 12.515 7.614 0.632 1.00 93.25 89 HIS A C 1
ATOM 701 O O . HIS A 1 89 ? 13.052 8.626 1.073 1.00 93.25 89 HIS A O 1
ATOM 707 N N . SER A 1 90 ? 11.227 7.352 0.806 1.00 95.12 90 SER A N 1
ATOM 708 C CA . SER A 1 90 ? 10.353 8.120 1.687 1.00 95.12 90 SER A CA 1
ATOM 709 C C . SER A 1 90 ? 9.676 7.187 2.683 1.00 95.12 90 SER A C 1
ATOM 711 O O . SER A 1 90 ? 9.185 6.128 2.293 1.00 95.12 90 SER A O 1
ATOM 713 N N . SER A 1 91 ? 9.609 7.596 3.950 1.00 94.75 91 SER A N 1
ATOM 714 C CA . SER A 1 91 ? 8.913 6.848 4.997 1.00 94.75 91 SER A CA 1
ATOM 715 C C . SER A 1 91 ? 7.929 7.744 5.740 1.00 94.75 91 SER A C 1
ATOM 717 O O . SER A 1 91 ? 8.305 8.807 6.237 1.00 94.75 91 SER A O 1
ATOM 719 N N . PHE A 1 92 ? 6.679 7.297 5.850 1.00 96.50 92 PHE A N 1
ATOM 720 C CA . PHE A 1 92 ? 5.599 8.017 6.514 1.00 96.50 92 PHE A CA 1
ATOM 721 C C . PHE A 1 92 ? 4.887 7.168 7.557 1.00 96.50 92 PHE A C 1
ATOM 723 O O . PHE A 1 92 ? 4.669 5.965 7.395 1.00 96.50 92 PHE A O 1
ATOM 730 N N . GLN A 1 93 ? 4.486 7.825 8.637 1.00 97.56 93 GLN A N 1
ATOM 731 C CA . GLN A 1 93 ? 3.768 7.221 9.747 1.00 97.56 93 GLN A CA 1
ATOM 732 C C . GLN A 1 93 ? 2.536 8.058 10.075 1.00 97.56 93 GLN A C 1
ATOM 734 O O . GLN A 1 93 ? 2.639 9.255 10.317 1.00 97.56 93 GLN A O 1
ATOM 739 N N . PHE A 1 94 ? 1.367 7.431 10.121 1.00 98.06 94 PHE A N 1
ATOM 740 C CA . PHE A 1 94 ? 0.100 8.101 10.382 1.00 98.06 94 PHE A CA 1
ATOM 741 C C . PHE A 1 94 ? -0.622 7.423 11.536 1.00 98.06 94 PHE A C 1
ATOM 743 O O . PHE A 1 94 ? -1.006 6.254 11.464 1.00 98.06 94 PHE A O 1
ATOM 750 N N . TYR A 1 95 ? -0.812 8.170 12.613 1.00 98.25 95 TYR A N 1
ATOM 751 C CA . TYR A 1 95 ? -1.601 7.741 13.755 1.00 98.25 95 TYR A CA 1
ATOM 752 C C . TYR A 1 95 ? -2.950 8.461 13.724 1.00 98.25 95 TYR A C 1
ATOM 754 O O . TYR A 1 95 ? -3.017 9.668 13.955 1.00 98.25 95 TYR A O 1
ATOM 762 N N . LEU A 1 96 ? -4.025 7.738 13.421 1.00 97.94 96 LEU A N 1
ATOM 763 C CA . LEU A 1 96 ? -5.385 8.270 13.424 1.00 97.94 96 LEU A CA 1
ATOM 764 C C . LEU A 1 96 ? -6.016 7.984 14.787 1.00 97.94 96 LEU A C 1
ATOM 766 O O . LEU A 1 96 ? -6.187 6.822 15.154 1.00 97.94 96 LEU A O 1
ATOM 770 N N . GLU A 1 97 ? -6.358 9.038 15.531 1.00 97.62 97 GLU A N 1
ATOM 771 C CA . GLU A 1 97 ? -7.017 8.923 16.835 1.00 97.62 97 GLU A CA 1
ATOM 772 C C . GLU A 1 97 ? -8.447 8.368 16.730 1.00 97.62 97 GLU A C 1
ATOM 774 O O . GLU A 1 97 ? -9.014 8.234 15.645 1.00 97.62 97 GLU A O 1
ATOM 779 N N . GLU A 1 98 ? -9.058 8.045 17.876 1.00 97.81 98 GLU A N 1
ATOM 780 C CA . GLU A 1 98 ? -10.415 7.495 17.910 1.00 97.81 98 GLU A CA 1
ATOM 781 C C . GLU A 1 98 ? -11.415 8.405 17.172 1.00 97.81 98 GLU A C 1
ATOM 783 O O . GLU A 1 98 ? -11.594 9.582 17.495 1.00 97.81 98 GLU A O 1
ATOM 788 N N . GLY A 1 99 ? -12.093 7.833 16.175 1.00 97.69 99 GLY A N 1
ATOM 789 C CA . GLY A 1 99 ? -13.062 8.538 15.337 1.00 97.69 99 GLY A CA 1
ATOM 790 C C . GLY A 1 99 ? -12.464 9.561 14.365 1.00 97.69 99 GLY A C 1
ATOM 791 O O . GLY A 1 99 ? -13.231 10.320 13.770 1.00 97.69 99 GLY A O 1
ATOM 792 N N . ALA A 1 100 ? -11.137 9.623 14.214 1.00 97.19 100 ALA A N 1
ATOM 793 C CA . ALA A 1 100 ? -10.491 10.473 13.222 1.00 97.19 100 ALA A CA 1
ATOM 794 C C . ALA A 1 100 ? -10.749 9.961 11.802 1.00 97.19 100 ALA A C 1
ATOM 796 O O . ALA A 1 100 ? -10.920 8.764 11.569 1.00 97.19 100 ALA A O 1
ATOM 797 N N . ARG A 1 101 ? -10.769 10.883 10.840 1.00 96.75 101 ARG A N 1
ATOM 798 C CA . ARG A 1 101 ? -10.953 10.573 9.423 1.00 96.75 101 ARG A CA 1
ATOM 799 C C . ARG A 1 101 ? -9.822 11.197 8.632 1.00 96.75 101 ARG A C 1
ATOM 801 O O . ARG A 1 101 ? -9.494 12.349 8.888 1.00 96.75 101 ARG A O 1
ATOM 808 N N . LEU A 1 102 ? -9.260 10.464 7.680 1.00 97.31 102 LEU A N 1
ATOM 809 C CA . LEU A 1 102 ? -8.270 10.982 6.740 1.00 97.31 102 LEU A CA 1
ATOM 810 C C . LEU A 1 102 ? -8.639 10.542 5.327 1.00 97.31 102 LEU A C 1
ATOM 812 O O . LEU A 1 102 ? -8.896 9.364 5.088 1.00 97.31 102 LEU A O 1
ATOM 816 N N . THR A 1 103 ? -8.629 11.486 4.389 1.00 97.81 103 THR A N 1
ATOM 817 C CA . THR A 1 103 ? -8.482 11.165 2.968 1.00 97.81 103 THR A CA 1
ATOM 818 C C . THR A 1 103 ? -7.081 11.577 2.547 1.00 97.81 103 THR A C 1
ATOM 820 O O . THR A 1 103 ? -6.721 12.737 2.730 1.00 97.81 103 THR A O 1
ATOM 823 N N . LEU A 1 104 ? -6.302 10.634 2.023 1.00 98.06 104 LEU A N 1
ATOM 824 C CA . LEU A 1 104 ? -4.931 10.856 1.572 1.00 98.06 104 LEU A CA 1
ATOM 825 C C . LEU A 1 104 ? -4.824 10.480 0.096 1.00 98.06 104 LEU A C 1
ATOM 827 O O . LEU A 1 104 ? -5.193 9.369 -0.286 1.00 98.06 104 LEU A O 1
ATOM 831 N N . PHE A 1 105 ? -4.334 11.410 -0.718 1.00 98.12 105 PHE A N 1
ATOM 832 C CA . PHE A 1 105 ? -4.036 11.196 -2.126 1.00 98.12 105 PHE A CA 1
ATOM 833 C C . PHE A 1 105 ? -2.525 11.126 -2.327 1.00 98.12 105 PHE A C 1
ATOM 835 O O . PHE A 1 105 ? -1.808 12.084 -2.047 1.00 98.12 105 PHE A O 1
ATOM 842 N N . LEU A 1 106 ? -2.053 9.995 -2.832 1.00 98.06 106 LEU A N 1
ATOM 843 C CA . LEU A 1 106 ? -0.663 9.761 -3.182 1.00 98.06 106 LEU A CA 1
ATOM 844 C C . LEU A 1 106 ? -0.546 9.739 -4.697 1.00 98.06 106 LEU A C 1
ATOM 846 O O . LEU A 1 106 ? -1.006 8.801 -5.352 1.00 98.06 106 LEU A O 1
ATOM 850 N N . HIS A 1 107 ? 0.090 10.764 -5.249 1.00 98.00 107 HIS A N 1
ATOM 851 C CA . HIS A 1 107 ? 0.447 10.799 -6.656 1.00 98.00 107 HIS A CA 1
ATOM 852 C C . HIS A 1 107 ? 1.928 10.508 -6.801 1.00 98.00 107 HIS A C 1
ATOM 854 O O . HIS A 1 107 ? 2.753 11.260 -6.291 1.00 98.00 107 HIS A O 1
ATOM 860 N N . ARG A 1 108 ? 2.278 9.421 -7.479 1.00 97.94 108 ARG A N 1
ATOM 861 C CA . ARG A 1 108 ? 3.670 9.021 -7.656 1.00 97.94 108 ARG A CA 1
ATOM 862 C C . ARG A 1 108 ? 3.996 8.917 -9.121 1.00 97.94 108 ARG A C 1
ATOM 864 O O . ARG A 1 108 ? 3.414 8.106 -9.832 1.00 97.94 108 ARG A O 1
ATOM 871 N N . GLU A 1 109 ? 4.972 9.682 -9.556 1.00 97.81 109 GLU A N 1
ATOM 872 C CA . GLU A 1 109 ? 5.451 9.598 -10.917 1.00 97.81 109 GLU A CA 1
ATOM 873 C C . GLU A 1 109 ? 6.957 9.765 -10.998 1.00 97.81 109 GLU A C 1
ATOM 875 O O . GLU A 1 109 ? 7.599 10.299 -10.096 1.00 97.81 109 GLU A O 1
ATOM 880 N N . SER A 1 110 ? 7.533 9.265 -12.081 1.00 97.94 110 SER A N 1
ATOM 881 C CA . SER A 1 110 ? 8.884 9.640 -12.473 1.00 97.94 110 SER A CA 1
ATOM 882 C C . SER A 1 110 ? 8.824 10.465 -13.746 1.00 97.94 110 SER A C 1
ATOM 884 O O . SER A 1 110 ? 7.877 10.346 -14.526 1.00 97.94 110 SER A O 1
ATOM 886 N N . GLU A 1 111 ? 9.882 11.219 -14.029 1.00 96.94 111 GLU A N 1
ATOM 887 C CA . GLU A 1 111 ? 10.073 11.715 -15.389 1.00 96.94 111 GLU A CA 1
ATOM 888 C C . GLU A 1 111 ? 10.069 10.541 -16.386 1.00 96.94 111 GLU A C 1
ATOM 890 O O . GLU A 1 111 ? 10.501 9.427 -16.069 1.00 96.94 111 GLU A O 1
ATOM 895 N N . GLU A 1 112 ? 9.610 10.786 -17.615 1.00 94.69 112 GLU A N 1
ATOM 896 C CA . GLU A 1 112 ? 9.415 9.747 -18.641 1.00 94.69 112 GLU A CA 1
ATOM 897 C C . GLU A 1 112 ? 10.686 8.921 -18.911 1.00 94.69 112 GLU A C 1
ATOM 899 O O . GLU A 1 112 ? 10.624 7.715 -19.143 1.00 94.69 112 GLU A O 1
ATOM 904 N N . LYS A 1 113 ? 11.854 9.573 -18.856 1.00 96.06 113 LYS A N 1
ATOM 905 C CA . LYS A 1 113 ? 13.165 8.958 -19.111 1.00 96.06 113 LYS A CA 1
ATOM 906 C C . LYS A 1 113 ? 13.970 8.705 -17.839 1.00 96.06 113 LYS A C 1
ATOM 908 O O . LYS A 1 113 ? 15.163 8.415 -17.938 1.00 96.06 113 LYS A O 1
ATOM 913 N N . ALA A 1 114 ? 13.351 8.839 -16.666 1.00 95.81 114 ALA A N 1
ATOM 914 C CA . ALA A 1 114 ? 14.037 8.615 -15.408 1.00 95.81 114 ALA A CA 1
ATOM 915 C C . ALA A 1 114 ? 14.553 7.175 -15.324 1.00 95.81 114 ALA A C 1
ATOM 917 O O . ALA A 1 114 ? 13.816 6.211 -15.543 1.00 95.81 114 ALA A O 1
ATOM 918 N N . VAL A 1 115 ? 15.827 7.031 -14.968 1.00 95.38 115 VAL A N 1
ATOM 919 C CA . VAL A 1 115 ? 16.423 5.740 -14.616 1.00 95.38 115 VAL A CA 1
ATOM 920 C C . VAL A 1 115 ? 16.702 5.755 -13.126 1.00 95.38 115 VAL A C 1
ATOM 922 O O . VAL A 1 115 ? 17.402 6.638 -12.632 1.00 95.38 115 VAL A O 1
ATOM 925 N N . GLY A 1 116 ? 16.158 4.783 -12.406 1.00 93.88 116 GLY A N 1
ATOM 926 C CA . GLY A 1 116 ? 16.295 4.761 -10.961 1.00 93.88 116 GLY A CA 1
ATOM 927 C C . GLY A 1 116 ? 15.291 3.857 -10.279 1.00 93.88 116 GLY A C 1
ATOM 928 O O . GLY A 1 116 ? 14.689 2.969 -10.894 1.00 93.88 116 GLY A O 1
ATOM 929 N N . SER A 1 117 ? 15.138 4.100 -8.987 1.00 93.75 117 SER A N 1
ATOM 930 C CA . SER A 1 117 ? 14.211 3.379 -8.132 1.00 93.75 117 SER A CA 1
ATOM 931 C C . SER A 1 117 ? 13.652 4.287 -7.046 1.00 93.75 117 SER A C 1
ATOM 933 O O . SER A 1 117 ? 14.335 5.205 -6.583 1.00 93.75 117 SER A O 1
ATOM 935 N N . ALA A 1 118 ? 12.424 4.005 -6.617 1.00 94.50 118 ALA A N 1
ATOM 936 C CA . ALA A 1 118 ? 11.818 4.633 -5.453 1.00 94.50 118 ALA A CA 1
ATOM 937 C C . ALA A 1 118 ? 11.220 3.592 -4.508 1.00 94.50 118 ALA A C 1
ATOM 939 O O . ALA A 1 118 ? 10.518 2.679 -4.940 1.00 94.50 118 ALA A O 1
ATOM 940 N N . TYR A 1 119 ? 11.468 3.771 -3.218 1.00 94.00 119 TYR A N 1
ATOM 941 C CA . TYR A 1 119 ? 10.861 3.031 -2.129 1.00 94.00 119 TYR A CA 1
ATOM 942 C C . TYR A 1 119 ? 10.001 3.967 -1.289 1.00 94.00 119 TYR A C 1
ATOM 944 O O . TYR A 1 119 ? 10.482 4.972 -0.765 1.00 94.00 119 TYR A O 1
ATOM 952 N N . LEU A 1 120 ? 8.718 3.643 -1.187 1.00 95.88 120 LEU A N 1
ATOM 953 C CA . LEU A 1 120 ? 7.777 4.348 -0.334 1.00 95.88 120 LEU A CA 1
ATOM 954 C C . LEU A 1 120 ? 7.295 3.388 0.752 1.00 95.88 120 LEU A C 1
ATOM 956 O O . LEU A 1 120 ? 6.670 2.375 0.442 1.00 95.88 120 LEU A O 1
ATOM 960 N N . GLN A 1 121 ? 7.593 3.720 2.008 1.00 95.75 121 GLN A N 1
ATOM 961 C CA . GLN A 1 121 ? 7.071 3.026 3.178 1.00 95.75 121 GLN A CA 1
ATOM 962 C C . GLN A 1 121 ? 6.019 3.879 3.874 1.00 95.75 121 GLN A C 1
ATOM 964 O O . GLN A 1 121 ? 6.254 5.036 4.214 1.00 95.75 121 GLN A O 1
ATOM 969 N N . GLU A 1 122 ? 4.870 3.280 4.152 1.00 97.19 122 GLU A N 1
ATOM 970 C CA . GLU A 1 122 ? 3.754 3.961 4.784 1.00 97.19 122 GLU A CA 1
ATOM 971 C C . GLU A 1 122 ? 3.137 3.066 5.842 1.00 97.19 122 GLU A C 1
ATOM 973 O O . GLU A 1 122 ? 2.757 1.917 5.595 1.00 97.19 122 GLU A O 1
ATOM 978 N N . LYS A 1 123 ? 3.035 3.600 7.054 1.00 98.00 123 LYS A N 1
ATOM 979 C CA . LYS A 1 123 ? 2.480 2.878 8.190 1.00 98.00 123 LYS A CA 1
ATOM 980 C C . LYS A 1 123 ? 1.310 3.644 8.767 1.00 98.00 123 LYS A C 1
ATOM 982 O O . LYS A 1 123 ? 1.454 4.804 9.138 1.00 98.00 123 LYS A O 1
ATOM 987 N N . PHE A 1 124 ? 0.178 2.971 8.918 1.00 98.62 124 PHE A N 1
ATOM 988 C CA . PHE A 1 124 ? -1.018 3.544 9.516 1.00 98.62 124 PHE A CA 1
ATOM 989 C C . PHE A 1 124 ? -1.447 2.744 10.739 1.00 98.62 124 PHE A C 1
ATOM 991 O O . PHE A 1 124 ? -1.543 1.515 10.700 1.00 98.62 124 PHE A O 1
ATOM 998 N N . ILE A 1 125 ? -1.761 3.463 11.811 1.00 98.81 125 ILE A N 1
ATOM 999 C CA . ILE A 1 125 ? -2.485 2.940 12.966 1.00 98.81 125 ILE A CA 1
ATOM 1000 C C . ILE A 1 125 ? -3.818 3.675 13.021 1.00 98.81 125 ILE A C 1
ATOM 1002 O O . ILE A 1 125 ? -3.857 4.899 13.133 1.00 98.81 125 ILE A O 1
ATOM 1006 N N . LEU A 1 126 ? -4.904 2.917 12.911 1.00 98.69 126 LEU A N 1
ATOM 1007 C CA . LEU A 1 126 ? -6.269 3.411 12.991 1.00 98.69 126 LEU A CA 1
ATOM 1008 C C . LEU A 1 126 ? -6.866 2.977 14.321 1.00 98.69 126 LEU A C 1
ATOM 1010 O O . LEU A 1 126 ? -7.236 1.807 14.486 1.00 98.69 126 LEU A O 1
ATOM 1014 N N . GLU A 1 127 ? -6.988 3.927 15.245 1.00 98.62 127 GLU A N 1
ATOM 1015 C CA . GLU A 1 127 ? -7.685 3.716 16.507 1.00 98.62 127 GLU A CA 1
ATOM 1016 C C . GLU A 1 127 ? -9.178 3.454 16.298 1.00 98.62 127 GLU A C 1
ATOM 1018 O O . GLU A 1 127 ? -9.713 3.477 15.186 1.00 98.62 127 GLU A O 1
ATOM 1023 N N . LYS A 1 128 ? -9.867 3.139 17.395 1.00 98.75 128 LYS A N 1
ATOM 1024 C CA . LYS A 1 128 ? -11.280 2.769 17.377 1.00 98.75 128 LYS A CA 1
ATOM 1025 C C . LYS A 1 128 ? -12.115 3.757 16.548 1.00 98.75 128 LYS A C 1
ATOM 1027 O O . LYS A 1 128 ? -11.994 4.966 16.707 1.00 98.75 128 LYS A O 1
ATOM 1032 N N . ASN A 1 129 ? -12.998 3.248 15.691 1.00 98.62 129 ASN A N 1
ATOM 1033 C CA . ASN A 1 129 ? -13.860 4.049 14.807 1.00 98.62 129 ASN A CA 1
ATOM 1034 C C . ASN A 1 129 ? -13.129 5.007 13.835 1.00 98.62 129 ASN A C 1
ATOM 1036 O O . ASN A 1 129 ? -13.797 5.849 13.238 1.00 98.62 129 ASN A O 1
ATOM 1040 N N . ALA A 1 130 ? -11.801 4.943 13.692 1.00 98.50 130 ALA A N 1
ATOM 1041 C CA . ALA A 1 130 ? -11.087 5.774 12.728 1.00 98.50 130 ALA A CA 1
ATOM 1042 C C . ALA A 1 130 ? -11.332 5.296 11.287 1.00 98.50 130 ALA A C 1
ATOM 1044 O O . ALA A 1 130 ? -11.507 4.100 11.044 1.00 98.50 130 ALA A O 1
ATOM 1045 N N . GLU A 1 131 ? -11.320 6.219 10.328 1.00 98.56 131 GLU A N 1
ATOM 1046 C CA . GLU A 1 131 ? -11.563 5.929 8.912 1.00 98.56 131 GLU A CA 1
ATOM 1047 C C . GLU A 1 131 ? -10.435 6.498 8.039 1.00 98.56 131 GLU A C 1
ATOM 1049 O O . GLU A 1 131 ? -10.113 7.685 8.109 1.00 98.56 131 GLU A O 1
ATOM 1054 N N . LEU A 1 132 ? -9.858 5.657 7.184 1.00 98.62 132 LEU A N 1
ATOM 1055 C CA . LEU A 1 132 ? -8.880 6.048 6.172 1.00 98.62 132 LEU A CA 1
ATOM 1056 C C . LEU A 1 132 ? -9.449 5.793 4.778 1.00 98.62 132 LEU A C 1
ATOM 1058 O O . LEU A 1 132 ? -9.827 4.670 4.455 1.00 98.62 132 LEU A O 1
ATOM 1062 N N . ASN A 1 133 ? -9.442 6.822 3.938 1.00 98.62 133 ASN A N 1
ATOM 1063 C CA . ASN A 1 133 ? -9.628 6.704 2.499 1.00 98.62 133 ASN A CA 1
ATOM 1064 C C . ASN A 1 133 ? -8.297 7.030 1.811 1.00 98.62 133 ASN A C 1
ATOM 1066 O O . ASN A 1 133 ? -7.892 8.190 1.750 1.00 98.62 133 ASN A O 1
ATOM 1070 N N . LEU A 1 134 ? -7.601 6.002 1.341 1.00 98.69 134 LEU A N 1
ATOM 1071 C CA . LEU A 1 134 ? -6.300 6.105 0.698 1.00 98.69 134 LEU A CA 1
ATOM 1072 C C . LEU A 1 134 ? -6.462 5.945 -0.812 1.00 98.69 134 LEU A C 1
ATOM 1074 O O . LEU A 1 134 ? -6.924 4.907 -1.285 1.00 98.69 134 LEU A O 1
ATOM 1078 N N . ILE A 1 135 ? -6.072 6.967 -1.566 1.00 98.69 135 ILE A N 1
ATOM 1079 C CA . ILE A 1 135 ? -6.060 6.946 -3.025 1.00 98.69 135 ILE A CA 1
ATOM 1080 C C . ILE A 1 135 ? -4.609 7.001 -3.482 1.00 98.69 135 ILE A C 1
ATOM 1082 O O . ILE A 1 135 ? -3.901 7.943 -3.144 1.00 98.69 135 ILE A O 1
ATOM 1086 N N . LEU A 1 136 ? -4.171 6.012 -4.255 1.00 98.25 136 LEU A N 1
ATOM 1087 C CA . LEU A 1 136 ? -2.816 5.932 -4.790 1.00 98.25 136 LEU A CA 1
ATOM 1088 C C . LEU A 1 136 ? -2.876 5.858 -6.312 1.00 98.25 136 LEU A C 1
ATOM 1090 O O . LEU A 1 136 ? -3.524 4.981 -6.876 1.00 98.25 136 LEU A O 1
ATOM 1094 N N . VAL A 1 137 ? -2.166 6.749 -6.991 1.00 98.25 137 VAL A N 1
ATOM 1095 C CA . VAL A 1 137 ? -1.952 6.668 -8.437 1.00 98.25 137 VAL A CA 1
ATOM 1096 C C . VAL A 1 137 ? -0.458 6.695 -8.688 1.00 98.25 137 VAL A C 1
ATOM 1098 O O . VAL A 1 137 ? 0.231 7.603 -8.228 1.00 98.25 137 VAL A O 1
ATOM 1101 N N . SER A 1 138 ? 0.038 5.693 -9.408 1.00 97.88 138 SER A N 1
ATOM 1102 C CA . SER A 1 138 ? 1.444 5.608 -9.792 1.00 97.88 138 SER A CA 1
ATOM 1103 C C . SER A 1 138 ? 1.615 5.519 -11.303 1.00 97.88 138 SER A C 1
ATOM 1105 O O . SER A 1 138 ? 0.864 4.796 -11.959 1.00 97.88 138 SER A O 1
ATOM 1107 N N . LYS A 1 139 ? 2.591 6.259 -11.840 1.00 97.62 139 LYS A N 1
ATOM 1108 C CA . LYS A 1 139 ? 2.996 6.221 -13.247 1.00 97.62 139 LYS A CA 1
ATOM 1109 C C . LYS A 1 139 ? 4.495 6.433 -13.400 1.00 97.62 139 LYS A C 1
ATOM 1111 O O . LYS A 1 139 ? 4.991 7.534 -13.197 1.00 97.62 139 LYS A O 1
ATOM 1116 N N . PHE A 1 140 ? 5.211 5.405 -13.826 1.00 97.88 140 PHE A N 1
ATOM 1117 C CA . PHE A 1 140 ? 6.664 5.479 -13.951 1.00 97.88 140 PHE A CA 1
ATOM 1118 C C . PHE A 1 140 ? 7.141 5.339 -15.397 1.00 97.88 140 PHE A C 1
ATOM 1120 O O . PHE A 1 140 ? 6.447 4.791 -16.247 1.00 97.88 140 PHE A O 1
ATOM 1127 N N . GLY A 1 141 ? 8.336 5.860 -15.675 1.00 96.75 141 GLY A N 1
ATOM 1128 C CA . GLY A 1 141 ? 9.019 5.681 -16.951 1.00 96.75 141 GLY A CA 1
ATOM 1129 C C . GLY A 1 141 ? 9.535 4.251 -17.134 1.00 96.75 14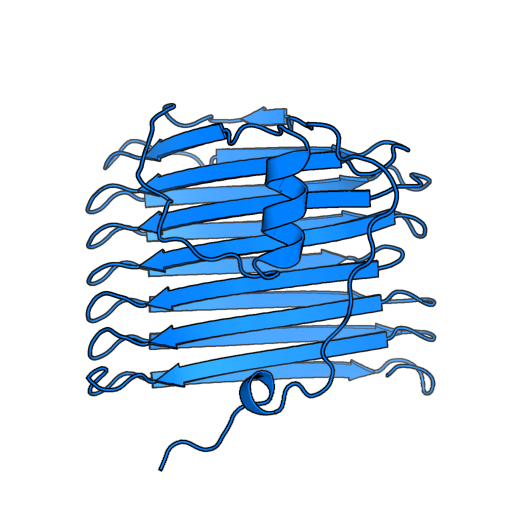1 GLY A C 1
ATOM 1130 O O . GLY A 1 141 ? 9.806 3.539 -16.164 1.00 96.75 141 GLY A O 1
ATOM 1131 N N . ASP A 1 142 ? 9.746 3.849 -18.389 1.00 96.25 142 ASP A N 1
ATOM 1132 C CA . ASP A 1 142 ? 10.080 2.472 -18.800 1.00 96.25 142 ASP A CA 1
ATOM 1133 C C . ASP A 1 142 ? 11.296 1.858 -18.075 1.00 96.25 142 ASP A C 1
ATOM 1135 O O . ASP A 1 142 ? 11.425 0.639 -17.986 1.00 96.25 142 ASP A O 1
ATOM 1139 N N . ALA A 1 143 ? 12.221 2.684 -17.575 1.00 95.94 143 ALA A N 1
ATOM 1140 C CA . ALA A 1 143 ? 13.456 2.248 -16.921 1.00 95.94 143 ALA A CA 1
ATOM 1141 C C . ALA A 1 143 ? 13.412 2.318 -15.382 1.00 95.94 143 ALA A C 1
ATOM 1143 O O . ALA A 1 143 ? 14.403 1.974 -14.725 1.00 95.94 143 ALA A O 1
ATOM 1144 N N . PHE A 1 144 ? 12.289 2.744 -14.805 1.00 97.00 144 PHE A N 1
ATOM 1145 C CA . PHE A 1 144 ? 12.164 3.052 -13.386 1.00 97.00 144 PHE A CA 1
ATOM 1146 C C . PHE A 1 144 ? 11.558 1.893 -12.584 1.00 97.00 144 PHE A C 1
ATOM 1148 O O . PHE A 1 144 ? 10.683 1.173 -13.065 1.00 97.00 144 PHE A O 1
ATOM 1155 N N . GLN A 1 145 ? 12.044 1.697 -11.359 1.00 95.69 145 GLN A N 1
ATOM 1156 C CA . GLN A 1 145 ? 11.632 0.601 -10.477 1.00 95.69 145 GLN A CA 1
ATOM 1157 C C . GLN A 1 145 ? 10.929 1.144 -9.228 1.00 95.69 145 GLN A C 1
ATOM 1159 O O . GLN A 1 145 ? 11.405 2.102 -8.625 1.00 95.69 145 GLN A O 1
ATOM 1164 N N . SER A 1 146 ? 9.836 0.528 -8.789 1.00 95.69 146 SER A N 1
ATOM 1165 C CA . SER A 1 146 ? 9.129 0.950 -7.576 1.00 95.69 146 SER A CA 1
ATOM 1166 C C . SER A 1 146 ? 9.032 -0.157 -6.532 1.00 95.69 146 SER A C 1
ATOM 1168 O O . SER A 1 146 ? 8.902 -1.340 -6.851 1.00 95.69 146 SER A O 1
ATOM 1170 N N . TYR A 1 147 ? 9.084 0.259 -5.272 1.00 95.06 147 TYR A N 1
ATOM 1171 C CA . TYR A 1 147 ? 8.864 -0.560 -4.090 1.00 95.06 147 TYR A CA 1
ATOM 1172 C C . TYR A 1 147 ? 7.823 0.147 -3.219 1.00 95.06 147 TYR A C 1
ATOM 1174 O O . TYR A 1 147 ? 8.068 1.249 -2.725 1.00 95.06 147 TYR A O 1
ATOM 1182 N N . ASP A 1 148 ? 6.666 -0.480 -3.045 1.00 96.00 148 ASP A N 1
ATOM 1183 C CA . ASP A 1 148 ? 5.518 0.092 -2.349 1.00 96.00 148 ASP A CA 1
ATOM 1184 C C . ASP A 1 148 ? 5.217 -0.753 -1.110 1.00 96.00 148 ASP A C 1
ATOM 1186 O O . ASP A 1 148 ? 4.723 -1.875 -1.226 1.00 96.00 148 ASP A O 1
ATOM 1190 N N . ASP A 1 149 ? 5.541 -0.231 0.072 1.00 96.12 149 ASP A N 1
ATOM 1191 C CA . ASP A 1 149 ? 5.353 -0.898 1.363 1.00 96.12 149 ASP A CA 1
ATOM 1192 C C . ASP A 1 149 ? 4.268 -0.199 2.182 1.00 96.12 149 ASP A C 1
ATOM 1194 O O . ASP A 1 149 ? 4.519 0.807 2.842 1.00 96.12 149 ASP A O 1
ATOM 1198 N N . LEU A 1 150 ? 3.063 -0.770 2.171 1.00 98.19 150 LEU A N 1
ATOM 1199 C CA . LEU A 1 150 ? 1.929 -0.276 2.948 1.00 98.19 150 LEU A CA 1
ATOM 1200 C C . LEU A 1 150 ? 1.632 -1.221 4.107 1.00 98.19 150 LEU A C 1
ATOM 1202 O O . LEU A 1 150 ? 1.364 -2.408 3.911 1.00 98.19 150 LEU A O 1
ATOM 1206 N N . SER A 1 151 ? 1.597 -0.678 5.320 1.00 98.44 151 SER A N 1
ATOM 1207 C CA . SER A 1 151 ? 1.270 -1.422 6.535 1.00 98.44 151 SER A CA 1
ATOM 1208 C C . SER A 1 151 ? 0.147 -0.742 7.315 1.00 98.44 151 SER A C 1
ATOM 1210 O O . SER A 1 151 ? 0.247 0.426 7.680 1.00 98.44 151 SER A O 1
ATOM 1212 N N . LEU A 1 152 ? -0.918 -1.481 7.612 1.00 98.69 152 LEU A N 1
ATOM 1213 C CA . LEU A 1 152 ? -2.136 -0.975 8.244 1.00 98.69 152 LEU A CA 1
ATOM 1214 C C . LEU A 1 152 ? -2.438 -1.781 9.516 1.00 98.69 152 LEU A C 1
ATOM 1216 O O . LEU A 1 152 ? -2.496 -3.011 9.471 1.00 98.69 152 LEU A O 1
ATOM 1220 N N . GLN A 1 153 ? -2.684 -1.108 10.641 1.00 98.75 153 GLN A N 1
ATOM 1221 C CA . GLN A 1 153 ? -3.239 -1.713 11.857 1.00 98.75 153 GLN A CA 1
ATOM 1222 C C . GLN A 1 153 ? -4.581 -1.086 12.205 1.00 98.75 153 GLN A C 1
ATOM 1224 O O . GLN A 1 153 ? -4.680 0.126 12.383 1.00 98.75 153 GLN A O 1
ATOM 1229 N N . LEU A 1 154 ? -5.609 -1.923 12.320 1.00 98.81 154 LEU A N 1
ATOM 1230 C CA . LEU A 1 154 ? -6.983 -1.479 12.513 1.00 98.81 154 LEU A CA 1
ATOM 1231 C C . LEU A 1 154 ? -7.538 -1.966 13.853 1.00 98.81 154 LEU A C 1
ATOM 1233 O O . LEU A 1 154 ? -7.672 -3.170 14.086 1.00 98.81 154 LEU A O 1
ATOM 1237 N N . GLN A 1 155 ? -7.878 -1.022 14.731 1.00 98.81 155 GLN A N 1
ATOM 1238 C CA . GLN A 1 155 ? -8.577 -1.277 15.989 1.00 98.81 155 GLN A CA 1
ATOM 1239 C C . GLN A 1 155 ? -10.095 -1.452 15.791 1.00 98.81 155 GLN A C 1
ATOM 1241 O O . GLN A 1 155 ? -10.598 -1.675 14.694 1.00 98.81 155 GLN A O 1
ATOM 1246 N N . GLU A 1 156 ? -10.856 -1.474 16.888 1.00 98.88 156 GLU A N 1
ATOM 1247 C CA . GLU A 1 156 ? -12.279 -1.818 16.853 1.00 98.88 156 GLU A CA 1
ATOM 1248 C C . GLU A 1 156 ? -13.083 -0.864 15.959 1.00 98.88 156 GLU A C 1
ATOM 1250 O O . GLU A 1 156 ? -13.058 0.348 16.143 1.00 98.88 156 GLU A O 1
ATOM 1255 N N . SER A 1 157 ? -13.874 -1.426 15.040 1.00 98.81 157 SER A N 1
ATOM 1256 C CA . SER A 1 157 ? -14.760 -0.673 14.138 1.00 98.81 157 SER A CA 1
ATOM 1257 C C . SER A 1 157 ? -14.055 0.397 13.291 1.00 98.81 157 SER A C 1
ATOM 1259 O O . SER A 1 157 ? -14.725 1.287 12.773 1.00 98.81 157 SER A O 1
ATOM 1261 N N . SER A 1 158 ? -12.725 0.332 13.157 1.00 98.81 158 SER A N 1
ATOM 1262 C CA . SER A 1 158 ? -11.985 1.195 12.244 1.00 98.81 158 SER A CA 1
ATOM 1263 C C . SER A 1 158 ? -11.988 0.630 10.829 1.00 98.81 158 SER A C 1
ATOM 1265 O O . SER A 1 158 ? -12.187 -0.573 10.622 1.00 98.81 158 SER A O 1
ATOM 1267 N N . LYS A 1 159 ? -11.834 1.518 9.849 1.00 98.88 159 LYS A N 1
ATOM 1268 C CA . LYS A 1 159 ? -12.066 1.206 8.441 1.00 98.88 159 LYS A CA 1
ATOM 1269 C C . LYS A 1 159 ? -10.981 1.786 7.562 1.00 98.88 159 LYS A C 1
ATOM 1271 O O . LYS A 1 159 ? -10.619 2.950 7.708 1.00 98.88 159 LYS A O 1
ATOM 1276 N N . VAL A 1 160 ? -10.526 0.997 6.601 1.00 98.88 160 VAL A N 1
ATOM 1277 C CA . VAL A 1 160 ? -9.679 1.474 5.512 1.00 98.88 160 VAL A CA 1
ATOM 1278 C C . VAL A 1 160 ? -10.320 1.149 4.175 1.00 98.88 160 VAL A C 1
ATOM 1280 O O . VAL A 1 160 ? -10.750 0.020 3.942 1.00 98.88 160 VAL A O 1
ATOM 1283 N N . LYS A 1 161 ? -10.340 2.144 3.293 1.00 98.88 161 LYS A N 1
ATOM 1284 C CA . LYS A 1 161 ? -10.586 1.979 1.869 1.00 98.88 161 LYS A CA 1
ATOM 1285 C C . LYS A 1 161 ? -9.337 2.396 1.107 1.00 98.88 161 LYS A C 1
ATOM 1287 O O . LYS A 1 161 ? -8.922 3.545 1.203 1.00 98.88 161 LYS A O 1
ATOM 1292 N N . LEU A 1 162 ? -8.758 1.470 0.355 1.00 98.81 162 LEU A N 1
ATOM 1293 C CA . LEU A 1 162 ? -7.653 1.710 -0.565 1.00 98.81 162 LEU A CA 1
ATOM 1294 C C . LEU A 1 162 ? -8.182 1.669 -1.998 1.00 98.81 162 LEU A C 1
ATOM 1296 O O . LEU A 1 162 ? -8.849 0.713 -2.382 1.00 98.81 162 LEU A O 1
ATOM 1300 N N . SER A 1 163 ? -7.884 2.696 -2.787 1.00 98.75 163 SER A N 1
ATOM 1301 C CA . SER A 1 163 ? -8.085 2.720 -4.239 1.00 98.75 163 SER A CA 1
ATOM 1302 C C . SER A 1 163 ? -6.747 3.009 -4.907 1.00 98.75 163 SER A C 1
ATOM 1304 O O . SER A 1 163 ? -6.246 4.125 -4.797 1.00 98.75 163 SER A O 1
ATOM 1306 N N . ALA A 1 164 ? -6.151 2.012 -5.556 1.00 98.44 164 ALA A N 1
ATOM 1307 C CA . ALA A 1 164 ? -4.833 2.123 -6.165 1.00 98.44 164 ALA A CA 1
ATOM 1308 C C . ALA A 1 164 ? -4.893 1.903 -7.678 1.00 98.44 164 ALA A C 1
ATOM 1310 O O . ALA A 1 164 ? -5.563 0.981 -8.138 1.00 98.44 164 ALA A O 1
ATOM 1311 N N . ILE A 1 165 ? -4.162 2.716 -8.438 1.00 98.38 165 ILE A N 1
ATOM 1312 C CA . ILE A 1 165 ? -3.877 2.493 -9.857 1.00 98.38 165 ILE A CA 1
ATOM 1313 C C . ILE A 1 165 ? -2.361 2.410 -10.043 1.00 98.38 165 ILE A C 1
ATOM 1315 O O . ILE A 1 165 ? -1.626 3.337 -9.683 1.00 98.38 165 ILE A O 1
ATOM 1319 N N . HIS A 1 166 ? -1.904 1.311 -10.637 1.00 98.12 166 HIS A N 1
ATOM 1320 C CA . HIS A 1 166 ? -0.501 1.053 -10.942 1.00 98.12 166 HIS A CA 1
ATOM 1321 C C . HIS A 1 166 ? -0.267 1.059 -12.454 1.00 98.12 166 HIS A C 1
ATOM 1323 O O . HIS A 1 166 ? -0.653 0.127 -13.160 1.00 98.12 166 HIS A O 1
ATOM 1329 N N . LEU A 1 167 ? 0.369 2.125 -12.946 1.00 96.75 167 LEU A N 1
ATOM 1330 C CA . LEU A 1 167 ? 0.978 2.185 -14.274 1.00 96.75 167 LEU A CA 1
ATOM 1331 C C . LEU A 1 167 ? 2.482 2.006 -14.073 1.00 96.75 167 LEU A C 1
ATOM 1333 O O . LEU A 1 167 ? 3.200 2.929 -13.672 1.00 96.75 167 LEU A O 1
ATOM 1337 N N . CYS A 1 168 ? 2.929 0.767 -14.223 1.00 92.06 168 CYS A N 1
ATOM 1338 C CA . CYS A 1 168 ? 4.283 0.396 -13.853 1.00 92.06 168 CYS A CA 1
ATOM 1339 C C . CYS A 1 168 ? 5.309 0.954 -14.844 1.00 92.06 168 CYS A C 1
ATOM 1341 O O . CYS A 1 168 ? 4.989 1.322 -15.964 1.00 92.06 168 CYS A O 1
ATOM 1343 N N . GLY A 1 169 ? 6.557 1.037 -14.391 1.00 93.62 169 GLY A N 1
ATOM 1344 C CA . GLY A 1 169 ? 7.710 1.173 -15.272 1.00 93.62 169 GLY A CA 1
ATOM 1345 C C . GLY A 1 169 ? 8.364 -0.192 -15.446 1.00 93.62 169 GLY A C 1
ATOM 1346 O O . GLY A 1 169 ? 7.702 -1.228 -15.458 1.00 93.62 169 GLY A O 1
ATOM 1347 N N . LYS A 1 170 ? 9.696 -0.222 -15.435 1.00 95.88 170 LYS A N 1
ATOM 1348 C CA . LYS A 1 170 ? 10.496 -1.452 -15.528 1.00 95.88 170 LYS A CA 1
ATOM 1349 C C . LYS A 1 170 ? 10.013 -2.574 -14.603 1.00 95.88 170 LYS A C 1
ATOM 1351 O O . LYS A 1 170 ? 9.879 -3.719 -15.036 1.00 95.88 170 LYS A O 1
ATOM 1356 N N . SER A 1 171 ? 9.826 -2.269 -13.319 1.00 95.56 171 SER A N 1
ATOM 1357 C CA . SER A 1 171 ? 9.321 -3.239 -12.347 1.00 95.56 171 SER A CA 1
ATOM 1358 C C . SER A 1 171 ? 8.694 -2.580 -11.124 1.00 95.56 171 SER A C 1
ATOM 1360 O O . SER A 1 171 ? 9.268 -1.637 -10.586 1.00 95.56 171 SER A O 1
ATOM 1362 N N . ALA A 1 172 ? 7.589 -3.128 -10.633 1.00 95.75 172 ALA A N 1
ATOM 1363 C CA . ALA A 1 172 ? 6.948 -2.718 -9.391 1.00 95.75 172 ALA A CA 1
ATOM 1364 C C . ALA A 1 172 ? 6.881 -3.885 -8.399 1.00 95.75 172 ALA A C 1
ATOM 1366 O O . ALA A 1 172 ? 6.463 -4.988 -8.748 1.00 95.75 172 ALA A O 1
ATOM 1367 N N . HIS A 1 173 ? 7.268 -3.632 -7.153 1.00 95.44 173 HIS A N 1
ATOM 1368 C CA . HIS A 1 173 ? 7.124 -4.554 -6.032 1.00 95.44 173 HIS A CA 1
ATOM 1369 C C . HIS A 1 173 ? 6.137 -3.952 -5.039 1.00 95.44 173 HIS A C 1
ATOM 1371 O O . HIS A 1 173 ? 6.435 -2.944 -4.404 1.00 95.44 173 HIS A O 1
ATOM 1377 N N . ILE A 1 174 ? 4.965 -4.565 -4.908 1.00 96.31 174 ILE A N 1
ATOM 1378 C CA . ILE A 1 174 ? 3.849 -4.048 -4.124 1.00 96.31 174 ILE A CA 1
ATOM 1379 C C . ILE A 1 174 ? 3.611 -4.979 -2.940 1.00 96.31 174 ILE A C 1
ATOM 1381 O O . ILE A 1 174 ? 3.195 -6.124 -3.113 1.00 96.31 174 ILE A O 1
ATOM 1385 N N . GLY A 1 175 ? 3.873 -4.497 -1.730 1.00 96.31 175 GLY A N 1
ATOM 1386 C CA . GLY A 1 175 ? 3.704 -5.242 -0.489 1.00 96.31 175 GLY A CA 1
ATOM 1387 C C . GLY A 1 175 ? 2.726 -4.542 0.427 1.00 96.31 175 GLY A C 1
ATOM 1388 O O . GLY A 1 175 ? 3.085 -3.577 1.097 1.00 96.31 175 GLY A O 1
ATOM 1389 N N . TYR A 1 176 ? 1.496 -5.044 0.483 1.00 97.69 176 TYR A N 1
ATOM 1390 C CA . TYR A 1 176 ? 0.436 -4.461 1.299 1.00 97.69 176 TYR A CA 1
ATOM 1391 C C . TYR A 1 176 ? 0.050 -5.410 2.422 1.00 97.69 176 TYR A C 1
ATOM 1393 O O . TYR A 1 176 ? -0.278 -6.577 2.199 1.00 97.69 176 TYR A O 1
ATOM 1401 N N . ARG A 1 177 ? 0.050 -4.892 3.648 1.00 98.19 177 ARG A N 1
ATOM 1402 C CA . ARG A 1 177 ? -0.347 -5.631 4.838 1.00 98.19 177 ARG A CA 1
ATOM 1403 C C . ARG A 1 177 ? -1.423 -4.894 5.617 1.00 98.19 177 ARG A C 1
ATOM 1405 O O . ARG A 1 177 ? -1.225 -3.754 6.018 1.00 98.19 177 ARG A O 1
ATOM 1412 N N . ALA A 1 178 ? -2.512 -5.590 5.923 1.00 98.62 178 ALA A N 1
ATOM 1413 C CA . ALA A 1 178 ? -3.531 -5.131 6.855 1.00 98.62 178 ALA A CA 1
ATOM 1414 C C . ALA A 1 178 ? -3.704 -6.117 8.013 1.00 98.62 178 ALA A C 1
ATOM 1416 O O . ALA A 1 178 ? -4.064 -7.277 7.820 1.00 98.62 178 ALA A O 1
ATOM 1417 N N . ASP A 1 179 ? -3.483 -5.641 9.234 1.00 98.75 179 ASP A N 1
ATOM 1418 C CA . ASP A 1 179 ? -3.757 -6.378 10.461 1.00 98.75 179 ASP A CA 1
ATOM 1419 C C . ASP A 1 179 ? -5.051 -5.828 11.089 1.00 98.75 179 ASP A C 1
ATOM 1421 O O . ASP A 1 179 ? -5.077 -4.772 11.726 1.00 98.75 179 ASP A O 1
ATOM 1425 N N . LEU A 1 180 ? -6.146 -6.566 10.896 1.00 98.81 180 LEU A N 1
ATOM 1426 C CA . LEU A 1 180 ? -7.482 -6.297 11.433 1.00 98.81 180 LEU A CA 1
ATOM 1427 C C . LEU A 1 180 ? -7.549 -6.780 12.892 1.00 98.81 180 LEU A C 1
ATOM 1429 O O . LEU A 1 180 ? -8.043 -7.874 13.203 1.00 98.81 180 LEU A O 1
ATOM 1433 N N . LEU A 1 181 ? -6.961 -5.985 13.791 1.00 98.69 181 LEU A N 1
ATOM 1434 C CA . LEU A 1 181 ? -6.765 -6.313 15.206 1.00 98.69 181 LEU A CA 1
ATOM 1435 C C . LEU A 1 181 ? -8.074 -6.259 16.005 1.00 98.69 181 LEU A C 1
ATOM 1437 O O . LEU A 1 181 ? -8.347 -7.139 16.824 1.00 98.69 181 LEU A O 1
ATOM 1441 N N . GLY A 1 182 ? -8.889 -5.231 15.772 1.00 98.56 182 GLY A N 1
ATOM 1442 C CA . GLY A 1 182 ? -10.106 -4.973 16.533 1.00 98.56 182 GLY A CA 1
ATOM 1443 C C . GLY A 1 182 ? -11.359 -5.631 15.960 1.00 98.56 182 GLY A C 1
ATOM 1444 O O . GLY A 1 182 ? -11.452 -5.940 14.773 1.00 98.56 182 GLY A O 1
ATOM 1445 N N . ASN A 1 183 ? -12.370 -5.838 16.807 1.00 98.81 183 ASN A N 1
ATOM 1446 C CA . ASN A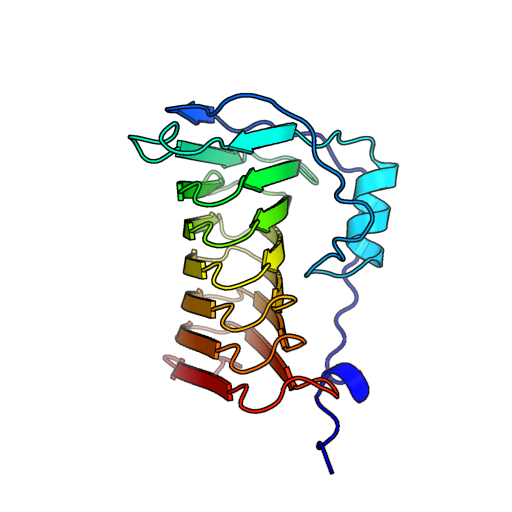 1 183 ? -13.658 -6.377 16.363 1.00 98.81 183 ASN A CA 1
ATOM 1447 C C . ASN A 1 183 ? -14.323 -5.434 15.352 1.00 98.81 183 ASN A C 1
ATOM 1449 O O . ASN A 1 183 ? -14.290 -4.221 15.547 1.00 98.81 183 ASN A O 1
ATOM 1453 N N . ARG A 1 184 ? -14.991 -5.983 14.330 1.00 98.75 184 ARG A N 1
ATOM 1454 C CA . ARG A 1 184 ? -15.677 -5.198 13.285 1.00 98.75 184 ARG A CA 1
ATOM 1455 C C . ARG A 1 184 ? -14.771 -4.210 12.534 1.00 98.75 184 ARG A C 1
ATOM 1457 O O . ARG A 1 184 ? -15.279 -3.235 11.997 1.00 98.75 184 ARG A O 1
ATOM 1464 N N . SER A 1 185 ? -13.455 -4.422 12.545 1.00 98.88 185 SER A N 1
ATOM 1465 C CA . SER A 1 185 ? -12.542 -3.691 11.663 1.00 98.88 185 SER A CA 1
ATOM 1466 C C . SER A 1 185 ? -12.748 -4.128 10.213 1.00 98.88 185 SER A C 1
ATOM 1468 O O . SER A 1 185 ? -13.096 -5.286 9.961 1.00 98.88 185 SER A O 1
ATOM 1470 N N . GLU A 1 186 ? -12.540 -3.209 9.276 1.00 98.88 186 GLU A N 1
ATOM 1471 C CA . GLU A 1 186 ? -12.863 -3.412 7.862 1.00 98.88 186 GLU A CA 1
ATOM 1472 C C . GLU A 1 186 ? -11.736 -2.912 6.956 1.00 98.88 186 GLU A C 1
ATOM 1474 O O . GLU A 1 186 ? -11.254 -1.790 7.123 1.00 98.88 186 GLU A O 1
ATOM 1479 N N . ALA A 1 187 ? -11.326 -3.739 5.994 1.00 98.88 187 ALA A N 1
ATOM 1480 C CA . ALA A 1 187 ? -10.373 -3.355 4.959 1.00 98.88 187 ALA A CA 1
ATOM 1481 C C . ALA A 1 187 ? -10.926 -3.645 3.564 1.00 98.88 187 ALA A C 1
ATOM 1483 O O . ALA A 1 187 ? -11.120 -4.799 3.191 1.00 98.88 187 ALA A O 1
ATOM 1484 N N . GLU A 1 188 ? -11.125 -2.598 2.774 1.00 98.81 188 GLU A N 1
ATOM 1485 C CA . GLU A 1 188 ? -11.544 -2.688 1.380 1.00 98.81 188 GLU A CA 1
ATOM 1486 C C . GLU A 1 188 ? -10.413 -2.179 0.477 1.00 98.81 188 GLU A C 1
ATOM 1488 O O . GLU A 1 188 ? -9.939 -1.056 0.641 1.00 98.81 188 GLU A O 1
ATOM 1493 N N . MET A 1 189 ? -9.955 -2.999 -0.466 1.00 98.69 189 MET A N 1
ATOM 1494 C CA . MET A 1 189 ? -8.844 -2.692 -1.367 1.00 98.69 189 MET A CA 1
ATOM 1495 C C . MET A 1 189 ? -9.285 -2.877 -2.816 1.00 98.69 189 MET A C 1
ATOM 1497 O O . MET A 1 189 ? -9.604 -3.986 -3.231 1.00 98.69 189 MET A O 1
ATOM 1501 N N . HIS A 1 190 ? -9.276 -1.788 -3.578 1.00 98.62 190 HIS A N 1
ATOM 1502 C CA . HIS A 1 190 ? -9.521 -1.753 -5.018 1.00 98.62 190 HIS A CA 1
ATOM 1503 C C . HIS A 1 190 ? -8.206 -1.456 -5.722 1.00 98.62 190 HIS A C 1
ATOM 1505 O O . HIS A 1 190 ? -7.646 -0.375 -5.541 1.00 98.62 190 HIS A O 1
ATOM 1511 N N . LEU A 1 191 ? -7.699 -2.410 -6.494 1.00 98.38 191 LEU A N 1
ATOM 1512 C CA . LEU A 1 191 ? -6.419 -2.322 -7.184 1.00 98.38 191 LEU A CA 1
ATOM 1513 C C . LEU A 1 191 ? -6.640 -2.427 -8.693 1.00 98.38 191 LEU A C 1
ATOM 1515 O O . LEU A 1 191 ? -7.141 -3.437 -9.175 1.00 98.38 191 LEU A O 1
ATOM 1519 N N . GLY A 1 192 ? -6.234 -1.398 -9.427 1.00 98.19 192 GLY A N 1
ATOM 1520 C CA . GLY A 1 192 ? -6.196 -1.366 -10.882 1.00 98.19 192 GLY A CA 1
ATOM 1521 C C . GLY A 1 192 ? -4.758 -1.400 -11.388 1.00 98.19 192 GLY A C 1
ATOM 1522 O O . GLY A 1 192 ? -3.915 -0.682 -10.853 1.00 98.19 192 GLY A O 1
ATOM 1523 N N . TYR A 1 193 ? -4.463 -2.171 -12.433 1.00 97.69 193 TYR A N 1
ATOM 1524 C CA . TYR A 1 193 ? -3.139 -2.144 -13.064 1.00 97.69 193 TYR A CA 1
ATOM 1525 C C . TYR A 1 193 ? -3.182 -2.270 -14.586 1.00 97.69 193 TYR A C 1
ATOM 1527 O O . TYR A 1 193 ? -4.065 -2.904 -15.166 1.00 97.69 193 TYR A O 1
ATOM 1535 N N . PHE A 1 194 ? -2.186 -1.678 -15.236 1.00 97.31 194 PHE A N 1
ATOM 1536 C CA . PHE A 1 194 ? -1.921 -1.855 -16.658 1.00 97.31 194 PHE A CA 1
ATOM 1537 C C . PHE A 1 194 ? -0.424 -2.082 -16.835 1.00 97.31 194 PHE A C 1
ATOM 1539 O O . PHE A 1 194 ? 0.362 -1.223 -16.438 1.00 97.31 194 PHE A O 1
ATOM 1546 N N . LEU A 1 195 ? -0.056 -3.231 -17.408 1.00 97.06 195 LEU A N 1
ATOM 1547 C CA . LEU A 1 195 ? 1.325 -3.552 -17.757 1.00 97.06 195 LEU A CA 1
ATOM 1548 C C . LEU A 1 195 ? 1.455 -3.740 -19.263 1.00 97.06 195 LEU A C 1
ATOM 1550 O O . LEU A 1 195 ? 0.648 -4.442 -19.882 1.00 97.06 195 LEU A O 1
ATOM 1554 N N . GLU A 1 196 ? 2.507 -3.177 -19.841 1.00 95.56 196 GLU A N 1
ATOM 1555 C CA . GLU A 1 196 ? 2.853 -3.381 -21.243 1.00 95.56 196 GLU A CA 1
ATOM 1556 C C . GLU A 1 196 ? 4.336 -3.714 -21.458 1.00 95.56 196 GLU A C 1
ATOM 1558 O O . GLU A 1 196 ? 5.120 -3.849 -20.521 1.00 95.56 196 GLU A O 1
ATOM 1563 N N . LYS A 1 197 ? 4.744 -3.882 -22.722 1.00 94.94 197 LYS A N 1
ATOM 1564 C CA . LYS A 1 197 ? 6.145 -4.119 -23.114 1.00 94.94 197 LYS A CA 1
ATOM 1565 C C . LYS A 1 197 ? 6.750 -5.303 -22.343 1.00 94.94 197 LYS A C 1
ATOM 1567 O O . LYS A 1 197 ? 6.299 -6.415 -22.546 1.00 94.94 197 LYS A O 1
ATOM 1572 N N . GLN A 1 198 ? 7.781 -5.087 -21.526 1.00 95.50 198 GLN A N 1
ATOM 1573 C CA . GLN A 1 198 ? 8.451 -6.103 -20.697 1.00 95.50 198 GLN A CA 1
ATOM 1574 C C . GLN A 1 198 ? 8.358 -5.738 -19.206 1.00 95.50 198 GLN A C 1
ATOM 1576 O O . GLN A 1 198 ? 9.224 -6.111 -18.408 1.00 95.50 198 GLN A O 1
ATOM 1581 N N . GLU A 1 199 ? 7.348 -4.947 -18.842 1.00 96.88 199 GLU A N 1
ATOM 1582 C CA . GLU A 1 199 ? 7.123 -4.494 -17.475 1.00 96.88 199 GLU A CA 1
ATOM 1583 C C . GLU A 1 199 ? 6.799 -5.672 -16.560 1.00 96.88 199 GLU A C 1
ATOM 1585 O O . GLU A 1 199 ? 6.236 -6.695 -16.970 1.00 96.88 199 GLU A O 1
ATOM 1590 N N . ARG A 1 200 ? 7.181 -5.528 -15.292 1.00 96.31 200 ARG A N 1
ATOM 1591 C CA . ARG A 1 200 ? 6.973 -6.560 -14.280 1.00 96.31 200 ARG A CA 1
ATOM 1592 C C . ARG A 1 200 ? 6.250 -6.000 -13.077 1.00 96.31 200 ARG A C 1
ATOM 1594 O O . ARG A 1 200 ? 6.685 -4.992 -12.534 1.00 96.31 200 ARG A O 1
ATOM 1601 N N . ALA A 1 201 ? 5.228 -6.688 -12.591 1.00 96.50 201 ALA A N 1
ATOM 1602 C CA . ALA A 1 201 ? 4.646 -6.358 -11.298 1.00 96.50 201 ALA A CA 1
ATOM 1603 C C . ALA A 1 201 ? 4.600 -7.572 -10.384 1.00 96.50 201 ALA A C 1
ATOM 1605 O O . ALA A 1 201 ? 4.226 -8.678 -10.778 1.00 96.50 201 ALA A O 1
ATOM 1606 N N . ASP A 1 202 ? 4.984 -7.339 -9.140 1.00 94.94 202 ASP A N 1
ATOM 1607 C CA . ASP A 1 202 ? 4.986 -8.345 -8.109 1.00 94.94 202 ASP A CA 1
ATOM 1608 C C . ASP A 1 202 ? 4.151 -7.894 -6.909 1.00 94.94 202 ASP A C 1
ATOM 1610 O O . ASP A 1 202 ? 4.596 -7.080 -6.103 1.00 94.94 202 ASP A O 1
ATOM 1614 N N . TYR A 1 203 ? 2.944 -8.444 -6.790 1.00 94.88 203 TYR A N 1
ATOM 1615 C CA . TYR A 1 203 ? 2.015 -8.152 -5.707 1.00 94.88 203 TYR A CA 1
ATOM 1616 C C . TYR A 1 203 ? 2.109 -9.198 -4.596 1.00 94.88 203 TYR A C 1
ATOM 1618 O O . TYR A 1 203 ? 1.998 -10.406 -4.827 1.00 94.88 203 TYR A O 1
ATOM 1626 N N . ASN A 1 204 ? 2.241 -8.717 -3.364 1.00 93.75 204 ASN A N 1
ATOM 1627 C CA . ASN A 1 204 ? 2.158 -9.486 -2.134 1.00 93.75 204 ASN A CA 1
ATOM 1628 C C . ASN A 1 204 ? 1.190 -8.792 -1.167 1.00 93.75 204 ASN A C 1
ATOM 1630 O O . ASN A 1 204 ? 1.536 -7.806 -0.516 1.00 93.75 204 ASN A O 1
ATOM 1634 N N . LEU A 1 205 ? -0.031 -9.311 -1.085 1.00 95.38 205 LEU A N 1
ATOM 1635 C CA . LEU A 1 205 ? -1.098 -8.796 -0.238 1.00 95.38 205 LEU A CA 1
ATOM 1636 C C . LEU A 1 205 ? -1.350 -9.747 0.929 1.00 95.38 205 LEU A C 1
ATOM 1638 O O . LEU A 1 205 ? -1.572 -10.943 0.744 1.00 95.38 205 LEU A O 1
ATOM 1642 N N . LEU A 1 206 ? -1.372 -9.205 2.143 1.00 96.44 206 LEU A N 1
ATOM 1643 C CA . LEU A 1 206 ? -1.643 -9.959 3.358 1.00 96.44 206 LEU A CA 1
ATOM 1644 C C . LEU A 1 206 ? -2.679 -9.250 4.223 1.00 96.44 206 LEU A C 1
ATOM 1646 O O . LEU A 1 206 ? -2.416 -8.177 4.758 1.00 96.44 206 LEU A O 1
ATOM 1650 N N . VAL A 1 207 ? -3.806 -9.910 4.468 1.00 98.44 207 VAL A N 1
ATOM 1651 C CA . VAL A 1 207 ? -4.823 -9.442 5.409 1.00 98.44 207 VAL A CA 1
ATOM 1652 C C . VAL A 1 207 ? -4.970 -10.450 6.544 1.00 98.44 207 VAL A C 1
ATOM 1654 O O . VAL A 1 207 ? -5.411 -11.580 6.339 1.00 98.44 207 VAL A O 1
ATOM 1657 N N . ASN A 1 208 ? -4.584 -10.062 7.761 1.00 98.50 208 ASN A N 1
ATOM 1658 C CA . ASN A 1 208 ? -4.735 -10.890 8.956 1.00 98.50 208 ASN A CA 1
ATOM 1659 C C . ASN A 1 208 ? -5.963 -10.449 9.753 1.00 98.50 208 ASN A C 1
ATOM 1661 O O . ASN A 1 208 ? -6.022 -9.319 10.233 1.00 98.50 208 ASN A O 1
ATOM 1665 N N . HIS A 1 209 ? -6.895 -11.367 9.987 1.00 98.75 209 HIS A N 1
ATOM 1666 C CA . HIS A 1 209 ? -8.056 -11.135 10.839 1.00 98.75 209 HIS A CA 1
ATOM 1667 C C . HIS A 1 209 ? -7.806 -11.675 12.243 1.00 98.75 209 HIS A C 1
ATOM 1669 O O . HIS A 1 209 ? -7.721 -12.888 12.436 1.00 98.75 209 HIS A O 1
ATOM 1675 N N . PHE A 1 210 ? -7.745 -10.788 13.235 1.00 98.56 210 PHE A N 1
ATOM 1676 C CA . PHE A 1 210 ? -7.697 -11.152 14.656 1.00 98.56 210 PHE A CA 1
ATOM 1677 C C . PHE A 1 210 ? -9.016 -10.820 15.363 1.00 98.56 210 PHE A C 1
ATOM 1679 O O . PHE A 1 210 ? -9.491 -11.590 16.201 1.00 98.56 210 PHE A O 1
ATOM 1686 N N . GLY A 1 211 ? -9.632 -9.692 15.004 1.00 98.25 211 GLY A N 1
ATOM 1687 C CA . GLY A 1 211 ? -10.892 -9.238 15.578 1.00 98.25 211 GLY A CA 1
ATOM 1688 C C . GLY A 1 211 ? -12.099 -10.070 15.143 1.00 98.25 211 GLY A C 1
ATOM 1689 O O . GLY A 1 211 ? -12.182 -10.559 14.016 1.00 98.25 211 GLY A O 1
ATOM 1690 N N . LYS A 1 212 ? -13.091 -10.205 16.028 1.00 98.69 212 LYS A N 1
ATOM 1691 C CA . LYS A 1 212 ? -14.372 -10.857 15.714 1.00 98.69 212 LYS A CA 1
ATOM 1692 C C . LYS A 1 212 ? -15.153 -10.020 14.710 1.00 98.69 212 LYS A C 1
ATOM 1694 O O . LYS A 1 212 ? -15.225 -8.800 14.865 1.00 98.69 212 LYS A O 1
ATOM 1699 N N . LYS A 1 213 ? -15.817 -10.683 13.761 1.00 98.62 213 LYS A N 1
ATOM 1700 C CA . LYS A 1 213 ? -16.620 -10.026 12.715 1.00 98.62 213 LYS A CA 1
ATOM 1701 C C . LYS A 1 213 ? -15.844 -8.956 11.936 1.00 98.62 213 LYS A C 1
ATOM 1703 O O . LYS A 1 213 ? -16.421 -7.936 11.595 1.00 98.62 213 LYS A O 1
ATOM 1708 N N . SER A 1 214 ? -14.533 -9.130 11.780 1.00 98.81 214 SER A N 1
ATOM 1709 C CA . SER A 1 214 ? -13.732 -8.281 10.898 1.00 98.81 214 SER A CA 1
ATOM 1710 C C . SER A 1 214 ? -13.962 -8.697 9.448 1.00 98.81 214 SER A C 1
ATOM 1712 O O . SER A 1 214 ? -14.149 -9.886 9.178 1.00 98.81 214 SER A O 1
ATOM 1714 N N . GLU A 1 215 ? -13.946 -7.735 8.535 1.00 98.81 215 GLU A N 1
ATOM 1715 C CA . GLU A 1 215 ? -14.299 -7.946 7.130 1.00 98.81 215 GLU A CA 1
ATOM 1716 C C . GLU A 1 215 ? -13.182 -7.444 6.215 1.00 98.81 215 GLU A C 1
ATOM 1718 O O . GLU A 1 215 ? -12.542 -6.429 6.498 1.00 98.81 215 GLU A O 1
ATOM 1723 N N . SER A 1 216 ? -12.899 -8.183 5.144 1.00 98.75 216 SER A N 1
ATOM 1724 C CA . SER A 1 216 ? -11.953 -7.743 4.124 1.00 98.75 216 SER A CA 1
ATOM 1725 C C . SER A 1 216 ? -12.435 -8.030 2.712 1.00 98.75 216 SER A C 1
ATOM 1727 O O . SER A 1 216 ? -13.058 -9.057 2.441 1.00 98.75 216 SER A O 1
ATOM 1729 N N . HIS A 1 217 ? -12.137 -7.110 1.805 1.00 98.56 217 HIS A N 1
ATOM 1730 C CA . HIS A 1 217 ? -12.468 -7.222 0.394 1.00 98.56 217 HIS A CA 1
ATOM 1731 C C . HIS A 1 217 ? -11.278 -6.763 -0.436 1.00 98.56 217 HIS A C 1
ATOM 1733 O O . HIS A 1 217 ? -10.814 -5.637 -0.275 1.00 98.56 217 HIS A O 1
ATOM 1739 N N . ILE A 1 218 ? -10.791 -7.630 -1.316 1.00 98.38 218 ILE A N 1
ATOM 1740 C CA . ILE A 1 218 ? -9.736 -7.323 -2.277 1.00 98.38 218 ILE A CA 1
ATOM 1741 C C . ILE A 1 218 ? -10.329 -7.494 -3.671 1.00 98.38 218 ILE A C 1
ATOM 1743 O O . ILE A 1 218 ? -10.772 -8.585 -4.028 1.00 98.38 218 ILE A O 1
ATOM 1747 N N . TYR A 1 219 ? -10.326 -6.417 -4.445 1.00 98.19 219 TYR A N 1
ATOM 1748 C CA . TYR A 1 219 ? -10.696 -6.392 -5.852 1.00 98.19 219 TYR A CA 1
ATOM 1749 C C . TYR A 1 219 ? -9.464 -5.983 -6.646 1.00 98.19 219 TYR A C 1
ATOM 1751 O O . TYR A 1 219 ? -8.887 -4.927 -6.388 1.00 98.19 219 TYR A O 1
ATOM 1759 N N . CYS A 1 220 ? -9.031 -6.835 -7.566 1.00 97.31 220 CYS A N 1
ATOM 1760 C CA . CYS A 1 220 ? -7.852 -6.599 -8.380 1.00 97.31 220 CYS A CA 1
ATOM 1761 C C . CYS A 1 220 ? -8.206 -6.760 -9.858 1.00 97.31 220 CYS A C 1
ATOM 1763 O O . CYS A 1 220 ? -8.466 -7.867 -10.323 1.00 97.31 220 CYS A O 1
ATOM 1765 N N . ASP A 1 221 ? -8.217 -5.657 -10.594 1.00 97.94 221 ASP A N 1
ATOM 1766 C CA . ASP A 1 221 ? -8.540 -5.621 -12.015 1.00 97.94 221 ASP A CA 1
ATOM 1767 C C . ASP A 1 221 ? -7.320 -5.151 -12.804 1.00 97.94 221 ASP A C 1
ATOM 1769 O O . ASP A 1 221 ? -6.672 -4.166 -12.441 1.00 97.94 221 ASP A O 1
ATOM 1773 N N . GLY A 1 222 ? -7.001 -5.810 -13.913 1.00 97.00 222 GLY A N 1
ATOM 1774 C CA . GLY A 1 222 ? -5.918 -5.303 -14.740 1.00 97.00 222 GLY A CA 1
ATOM 1775 C C . GLY A 1 222 ? -5.820 -5.853 -16.144 1.00 97.00 222 GLY A C 1
ATOM 1776 O O . GLY A 1 222 ? -6.573 -6.729 -16.569 1.00 97.00 222 GLY A O 1
ATOM 1777 N N . VAL A 1 223 ? -4.878 -5.272 -16.876 1.00 97.69 223 VAL A N 1
ATOM 1778 C CA . VAL A 1 223 ? -4.609 -5.572 -18.280 1.00 97.69 223 VAL A CA 1
ATOM 1779 C C . VAL A 1 223 ? -3.128 -5.877 -18.447 1.00 97.69 223 VAL A C 1
ATOM 1781 O O . VAL A 1 223 ? -2.283 -5.120 -17.966 1.00 97.69 223 VAL A O 1
ATOM 1784 N N . LEU A 1 224 ? -2.824 -6.965 -19.153 1.00 97.75 224 LEU A N 1
ATOM 1785 C CA . LEU A 1 224 ? -1.468 -7.336 -19.544 1.00 97.75 224 LEU A CA 1
ATOM 1786 C C . LEU A 1 224 ? -1.339 -7.287 -21.066 1.00 97.75 224 LEU A C 1
ATOM 1788 O O . LEU A 1 224 ? -2.157 -7.871 -21.782 1.00 97.75 224 LEU A O 1
ATOM 1792 N N . ARG A 1 225 ? -0.293 -6.617 -21.555 1.00 96.94 225 ARG A N 1
ATOM 1793 C CA . ARG A 1 225 ? 0.006 -6.447 -22.982 1.00 96.94 225 ARG A CA 1
ATOM 1794 C C . ARG A 1 225 ? 1.491 -6.696 -23.280 1.00 96.94 225 ARG A C 1
ATOM 1796 O O . ARG A 1 225 ? 2.352 -6.455 -22.439 1.00 96.94 225 ARG A O 1
ATOM 1803 N N . GLY A 1 226 ? 1.814 -7.123 -24.497 1.00 95.00 226 GLY A N 1
ATOM 1804 C CA . GLY A 1 226 ? 3.183 -7.387 -24.944 1.00 95.00 226 GLY A CA 1
ATOM 1805 C C . GLY A 1 226 ? 3.772 -8.655 -24.323 1.00 95.00 226 GLY A C 1
ATOM 1806 O O . GLY A 1 226 ? 3.260 -9.748 -24.531 1.00 95.00 226 GLY A O 1
ATOM 1807 N N . GLU A 1 227 ? 4.863 -8.496 -23.583 1.00 95.44 227 GLU A N 1
ATOM 1808 C CA . GLU A 1 227 ? 5.587 -9.530 -22.825 1.00 95.44 227 GLU A CA 1
ATOM 1809 C C . GLU A 1 227 ? 5.572 -9.206 -21.316 1.00 95.44 227 GLU A C 1
ATOM 1811 O O . GLU A 1 227 ? 6.495 -9.554 -20.571 1.00 95.44 227 GLU A O 1
ATOM 1816 N N . ALA A 1 228 ? 4.549 -8.469 -20.869 1.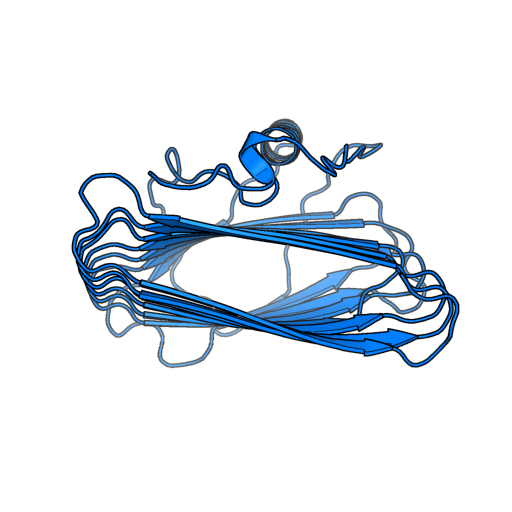00 96.88 228 ALA A N 1
ATOM 1817 C CA . ALA A 1 228 ? 4.375 -8.107 -19.473 1.00 96.88 228 ALA A CA 1
ATOM 1818 C C . ALA A 1 228 ? 4.229 -9.350 -18.586 1.00 96.88 228 ALA A C 1
ATOM 1820 O O . ALA A 1 228 ? 3.604 -10.343 -18.968 1.00 96.88 228 ALA A O 1
ATOM 1821 N N . PHE A 1 229 ? 4.786 -9.261 -17.381 1.00 94.75 229 PHE A N 1
ATOM 1822 C CA . PHE A 1 229 ? 4.795 -10.353 -16.415 1.00 94.75 229 PHE A CA 1
ATOM 1823 C C . PHE A 1 229 ? 4.242 -9.893 -15.068 1.00 94.75 229 PHE A C 1
ATOM 1825 O O . PHE A 1 229 ? 4.740 -8.924 -14.484 1.00 94.75 229 PHE A O 1
ATOM 1832 N N . LYS A 1 230 ? 3.267 -10.618 -14.524 1.00 95.44 230 LYS A N 1
ATOM 1833 C CA . LYS A 1 230 ? 2.680 -10.320 -13.222 1.00 95.44 230 LYS A CA 1
ATOM 1834 C C . LYS A 1 230 ? 2.654 -11.546 -12.325 1.00 95.44 230 LYS A C 1
ATOM 1836 O O . LYS A 1 230 ? 2.190 -12.613 -12.703 1.00 95.44 230 LYS A O 1
ATOM 1841 N N . ILE A 1 231 ? 3.033 -11.365 -11.064 1.00 93.56 231 ILE A N 1
ATOM 1842 C CA . ILE A 1 231 ? 2.686 -12.323 -10.011 1.00 93.56 231 ILE A CA 1
ATOM 1843 C C . ILE A 1 231 ? 1.797 -11.623 -8.997 1.00 93.56 231 ILE A C 1
ATOM 1845 O O . ILE A 1 231 ? 2.074 -10.501 -8.582 1.00 93.56 231 ILE A O 1
ATOM 1849 N N . PHE A 1 232 ? 0.734 -12.304 -8.576 1.00 92.75 232 PHE A N 1
ATOM 1850 C CA . PHE A 1 232 ? -0.111 -11.856 -7.480 1.00 92.75 232 PHE A CA 1
ATOM 1851 C C . PHE A 1 232 ? -0.229 -12.928 -6.415 1.00 92.75 232 PHE A C 1
ATOM 1853 O O . PHE A 1 232 ? -0.531 -14.088 -6.691 1.00 92.75 232 PHE A O 1
ATOM 1860 N N . ARG A 1 233 ? 0.081 -12.527 -5.185 1.00 91.75 233 ARG A N 1
ATOM 1861 C CA . ARG A 1 233 ? 0.013 -13.364 -3.995 1.00 91.75 233 ARG A CA 1
ATOM 1862 C C . ARG A 1 233 ? -0.872 -12.670 -2.974 1.00 91.75 233 ARG A C 1
ATOM 1864 O O . ARG A 1 233 ? -0.382 -11.892 -2.163 1.00 91.75 233 ARG A O 1
ATOM 1871 N N . GLY A 1 234 ? -2.166 -12.959 -3.028 1.00 91.94 234 GLY A N 1
ATOM 1872 C CA . GLY A 1 234 ? -3.123 -12.602 -1.987 1.00 91.94 234 GLY A CA 1
ATOM 1873 C C . GLY A 1 234 ? -3.142 -13.644 -0.867 1.00 91.94 234 GLY A C 1
ATOM 1874 O O . GLY A 1 234 ? -2.978 -14.849 -1.083 1.00 91.94 234 GLY A O 1
ATOM 1875 N N . THR A 1 235 ? -3.251 -13.201 0.382 1.00 94.56 235 THR A N 1
ATOM 1876 C CA . THR A 1 235 ? -3.445 -14.078 1.539 1.00 94.56 235 THR A CA 1
ATOM 1877 C C . THR A 1 235 ? -4.379 -13.417 2.537 1.00 94.56 235 THR A C 1
ATOM 1879 O O . THR A 1 235 ? -4.015 -12.438 3.186 1.00 94.56 235 THR A O 1
ATOM 1882 N N . ILE A 1 236 ? -5.551 -14.020 2.727 1.00 96.75 236 ILE A N 1
ATOM 1883 C CA . ILE A 1 236 ? -6.475 -13.702 3.817 1.00 96.75 236 ILE A CA 1
ATOM 1884 C C . ILE A 1 236 ? -6.329 -14.779 4.894 1.00 96.75 236 ILE A C 1
ATOM 1886 O O . ILE A 1 236 ? -6.588 -15.958 4.652 1.00 96.75 236 ILE A O 1
ATOM 1890 N N . ASP A 1 237 ? -5.895 -14.384 6.090 1.00 97.19 237 ASP A N 1
ATOM 1891 C CA . ASP A 1 237 ? -5.618 -15.298 7.199 1.00 97.19 237 ASP A CA 1
ATOM 1892 C C . ASP A 1 237 ? -6.539 -15.013 8.394 1.00 97.19 237 ASP A C 1
ATOM 1894 O O . ASP A 1 237 ? -6.388 -14.015 9.106 1.00 97.19 237 ASP A O 1
ATOM 1898 N N . LEU A 1 238 ? -7.502 -15.912 8.617 1.00 97.62 238 LEU A N 1
ATOM 1899 C CA . LEU A 1 238 ? -8.429 -15.858 9.745 1.00 97.62 238 LEU A CA 1
ATOM 1900 C C . LEU A 1 238 ? -7.805 -16.518 10.979 1.00 97.62 238 LEU A C 1
ATOM 1902 O O . LEU A 1 238 ? -7.777 -17.746 11.109 1.00 97.62 238 LEU A O 1
ATOM 1906 N N . LYS A 1 239 ? -7.328 -15.701 11.920 1.00 96.94 239 LYS A N 1
ATOM 1907 C CA . LYS A 1 239 ? -6.628 -16.182 13.113 1.00 96.94 239 LYS A CA 1
ATOM 1908 C C . LYS A 1 239 ? -7.591 -16.793 14.127 1.00 96.94 239 LYS A C 1
ATOM 1910 O O . LYS A 1 239 ? -8.785 -16.487 14.189 1.00 96.94 239 LYS A O 1
ATOM 1915 N N . HIS A 1 240 ? -7.046 -17.648 14.991 1.00 95.00 240 HIS A N 1
ATOM 1916 C CA . HIS A 1 240 ? -7.797 -18.201 16.113 1.00 95.00 240 HIS A CA 1
ATOM 1917 C C . HIS A 1 240 ? -8.386 -17.072 16.976 1.00 95.00 240 HIS A C 1
ATOM 1919 O O . HIS A 1 240 ? -7.662 -16.192 17.431 1.00 95.00 240 HIS A O 1
ATOM 1925 N N . GLY A 1 241 ? -9.701 -17.104 17.204 1.00 94.00 241 GLY A N 1
ATOM 1926 C CA . GLY A 1 241 ? -10.422 -16.070 17.957 1.00 94.00 241 GLY A CA 1
ATOM 1927 C C . GLY A 1 241 ? -11.193 -15.056 17.101 1.00 94.00 241 GLY A C 1
ATOM 1928 O O . GLY A 1 241 ? -12.127 -14.444 17.628 1.00 94.00 241 GLY A O 1
ATOM 1929 N N . ALA A 1 242 ? -10.924 -14.967 15.791 1.00 96.88 242 ALA A N 1
ATOM 1930 C CA . ALA A 1 242 ? -11.611 -14.086 14.835 1.00 96.88 242 ALA A CA 1
ATOM 1931 C C . ALA A 1 242 ? -13.020 -14.596 14.456 1.00 96.88 242 AL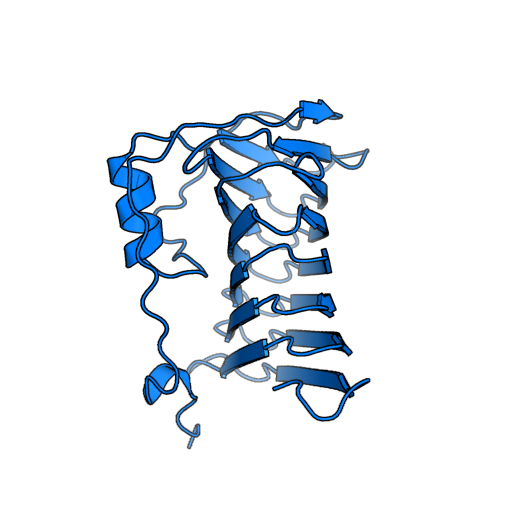A A C 1
ATOM 1933 O O . ALA A 1 242 ? -13.371 -14.802 13.295 1.00 96.88 242 ALA A O 1
ATOM 1934 N N . LYS A 1 243 ? -13.862 -14.867 15.461 1.00 97.94 243 LYS A N 1
ATOM 1935 C CA . LYS A 1 243 ? -15.186 -15.472 15.269 1.00 97.94 243 LYS A CA 1
ATOM 1936 C C . LYS A 1 243 ? -16.068 -14.586 14.387 1.00 97.94 243 LYS A C 1
ATOM 1938 O O . LYS A 1 243 ? -16.335 -13.435 14.732 1.00 97.94 243 LYS A O 1
ATOM 1943 N N . GLY A 1 244 ? -16.582 -15.173 13.308 1.00 98.06 244 GLY A N 1
ATOM 1944 C CA . GLY A 1 244 ? -17.467 -14.499 12.360 1.00 98.06 244 GLY A CA 1
ATOM 1945 C C . GLY A 1 244 ? -16.762 -13.501 11.446 1.00 98.06 244 GLY A C 1
ATOM 1946 O O . GLY A 1 244 ? -17.461 -12.719 10.823 1.00 98.06 244 GLY A O 1
ATOM 1947 N N . ALA A 1 245 ? -15.425 -13.489 11.407 1.00 98.25 245 ALA A N 1
ATOM 1948 C CA . ALA A 1 245 ? -14.687 -12.744 10.397 1.00 98.25 245 ALA A CA 1
ATOM 1949 C C . ALA A 1 245 ? -14.872 -13.376 9.010 1.00 98.25 245 ALA A C 1
ATOM 1951 O O . ALA A 1 245 ? -15.001 -14.601 8.902 1.00 98.25 245 ALA A O 1
ATOM 1952 N N . CYS A 1 246 ? -14.862 -12.551 7.970 1.00 98.12 246 CYS A N 1
ATOM 1953 C CA . CYS A 1 246 ? -14.900 -12.990 6.582 1.00 98.12 246 CYS A CA 1
ATOM 1954 C C . CYS A 1 246 ? -13.957 -12.148 5.730 1.00 98.12 246 CYS A C 1
ATOM 1956 O O . CYS A 1 246 ? -13.672 -10.997 6.043 1.00 98.12 246 CYS A O 1
ATOM 1958 N N . GLY A 1 247 ? -13.477 -12.737 4.645 1.00 97.50 247 GLY A N 1
ATOM 1959 C CA . GLY A 1 247 ? -12.696 -12.023 3.655 1.00 97.50 247 GLY A CA 1
ATOM 1960 C C . GLY A 1 247 ? -12.999 -12.563 2.270 1.00 97.50 247 GLY A C 1
ATOM 1961 O O . GLY A 1 247 ? -13.267 -13.759 2.125 1.00 97.50 247 GLY A O 1
ATOM 1962 N N . ASN A 1 248 ? -12.996 -11.679 1.280 1.00 97.12 248 ASN A N 1
ATOM 1963 C CA . ASN A 1 248 ? -13.183 -12.018 -0.121 1.00 97.12 248 ASN A CA 1
ATOM 1964 C C . ASN A 1 248 ? -12.046 -11.439 -0.963 1.00 97.12 248 ASN A C 1
ATOM 1966 O O . ASN A 1 248 ? -11.617 -10.310 -0.739 1.00 97.12 248 ASN A O 1
ATOM 1970 N N . GLU A 1 249 ? -11.604 -12.206 -1.950 1.00 96.00 249 GLU A N 1
ATOM 1971 C CA . GLU A 1 249 ? -10.583 -11.813 -2.915 1.00 96.00 249 GLU A CA 1
ATOM 1972 C C . GLU A 1 249 ? -11.096 -12.148 -4.313 1.00 96.00 249 GLU A C 1
ATOM 1974 O O . GLU A 1 249 ? -11.511 -13.279 -4.575 1.00 96.00 249 GLU A O 1
ATOM 1979 N N . GLN A 1 250 ? -11.089 -11.156 -5.198 1.00 96.44 250 GLN A N 1
ATOM 1980 C CA . GLN A 1 250 ? -11.438 -11.310 -6.599 1.00 96.44 250 GLN A CA 1
ATOM 1981 C C . GLN A 1 250 ? -10.362 -10.669 -7.467 1.00 96.44 250 GLN A C 1
ATOM 1983 O O . GLN A 1 250 ? -10.000 -9.510 -7.268 1.00 96.44 250 GLN A O 1
ATOM 1988 N N . GLU A 1 251 ? -9.914 -11.418 -8.470 1.00 95.44 251 GLU A N 1
ATOM 1989 C CA . GLU A 1 251 ? -8.991 -10.941 -9.488 1.00 95.44 251 GLU A CA 1
ATOM 1990 C C . GLU A 1 251 ? -9.582 -11.144 -10.889 1.00 95.44 251 GLU A C 1
ATOM 1992 O O . GLU A 1 251 ? -9.994 -12.256 -11.228 1.00 95.44 251 GLU A O 1
ATOM 1997 N N . ASN A 1 252 ? -9.597 -10.088 -11.707 1.00 96.31 252 ASN A N 1
ATOM 1998 C CA . ASN A 1 252 ? -9.936 -10.157 -13.126 1.00 96.31 252 ASN A CA 1
ATOM 1999 C C . ASN A 1 252 ? -8.768 -9.617 -13.964 1.00 96.31 252 ASN A C 1
ATOM 2001 O O . ASN A 1 252 ? -8.283 -8.509 -13.735 1.00 96.31 252 ASN A O 1
ATOM 2005 N N . VAL A 1 253 ? -8.336 -10.383 -14.968 1.00 96.69 253 VAL A N 1
ATOM 2006 C CA . VAL A 1 253 ? -7.216 -9.999 -15.839 1.00 96.69 253 VAL A CA 1
ATOM 2007 C C . VAL A 1 253 ? -7.616 -10.123 -17.299 1.00 96.69 253 VAL A C 1
ATOM 2009 O O . VAL A 1 253 ? -8.075 -11.180 -17.736 1.00 96.69 253 VAL A O 1
ATOM 2012 N N . LEU A 1 254 ? -7.416 -9.050 -18.062 1.00 97.25 254 LEU A N 1
ATOM 2013 C CA . LEU A 1 254 ? -7.503 -9.065 -19.516 1.00 97.25 254 LEU A CA 1
ATOM 2014 C C . LEU A 1 254 ? -6.107 -9.260 -20.112 1.00 97.25 254 LEU A C 1
ATOM 2016 O O . LEU A 1 254 ? -5.238 -8.402 -19.969 1.00 97.25 254 LEU A O 1
ATOM 2020 N N . LEU A 1 255 ? -5.911 -10.370 -20.818 1.00 96.88 255 LEU A N 1
ATOM 2021 C CA . LEU A 1 255 ? -4.685 -10.652 -21.563 1.00 96.88 255 LEU A CA 1
ATOM 2022 C C . LEU A 1 255 ? -4.868 -10.173 -23.007 1.00 96.88 255 LEU A C 1
ATOM 2024 O O . LEU A 1 255 ? -5.810 -10.599 -23.678 1.00 96.88 255 LEU A O 1
ATOM 2028 N N . MET A 1 256 ? -4.012 -9.261 -23.469 1.00 95.88 256 MET A N 1
ATOM 2029 C CA . MET A 1 256 ? -4.109 -8.665 -24.810 1.00 95.88 256 MET A CA 1
ATOM 2030 C C . MET A 1 256 ? -3.186 -9.308 -25.851 1.00 95.88 256 MET A C 1
ATOM 2032 O O . MET A 1 256 ? -3.406 -9.107 -27.043 1.00 95.88 256 MET A O 1
ATOM 2036 N N . ASP A 1 257 ? -2.186 -10.074 -25.419 1.00 95.62 257 ASP A N 1
ATOM 2037 C CA . ASP A 1 257 ? -1.200 -10.733 -26.277 1.00 95.62 257 ASP A CA 1
ATOM 2038 C C . ASP A 1 257 ? -0.878 -12.133 -25.731 1.00 95.62 257 ASP A C 1
ATOM 2040 O O . ASP A 1 257 ? -1.017 -12.379 -24.536 1.00 95.62 257 ASP A O 1
ATOM 2044 N N . ASP A 1 258 ? -0.409 -13.047 -26.582 1.00 90.56 258 ASP A N 1
ATOM 2045 C CA . ASP A 1 258 ? -0.131 -14.444 -26.197 1.00 90.56 258 ASP A CA 1
ATOM 2046 C C . ASP A 1 258 ? 1.116 -14.612 -25.305 1.00 90.56 258 ASP A C 1
ATOM 2048 O O . ASP A 1 258 ? 1.302 -15.661 -24.689 1.00 90.56 258 ASP A O 1
ATOM 2052 N N . ASN A 1 259 ? 1.989 -13.600 -25.254 1.00 86.25 259 ASN A N 1
ATOM 2053 C CA . ASN A 1 259 ? 3.290 -13.669 -24.578 1.00 86.25 259 ASN A CA 1
ATOM 2054 C C . ASN A 1 259 ? 3.280 -13.102 -23.148 1.00 86.25 259 ASN A C 1
ATOM 2056 O O . ASN A 1 259 ? 4.337 -13.035 -22.517 1.00 86.25 259 ASN A O 1
ATOM 2060 N N . VAL A 1 260 ? 2.122 -12.677 -22.640 1.00 87.44 260 VAL A N 1
ATOM 2061 C CA . VAL A 1 260 ? 1.988 -12.191 -21.260 1.00 87.44 260 VAL A CA 1
ATOM 2062 C C . VAL A 1 260 ? 1.869 -13.355 -20.277 1.00 87.44 260 VAL A C 1
ATOM 2064 O O . VAL A 1 260 ? 1.369 -14.426 -20.632 1.00 87.44 260 VAL A O 1
ATOM 2067 N N . VAL A 1 261 ? 2.326 -13.149 -19.039 1.00 76.25 261 VAL A N 1
ATOM 2068 C CA . VAL A 1 261 ? 2.384 -14.193 -17.996 1.00 76.25 261 VAL A CA 1
ATOM 2069 C C . VAL A 1 261 ? 1.932 -13.666 -16.644 1.00 76.25 261 VAL A C 1
ATOM 2071 O O . VAL A 1 261 ? 2.367 -12.555 -16.271 1.00 76.25 261 VAL A O 1
#

pLDDT: mean 91.29, std 12.31, range [36.19, 98.88]

Sequence (261 aa):
MPVPTFRWLKMNESKIKINGAFQSFTPEMEEEATRGEGDFSKVVS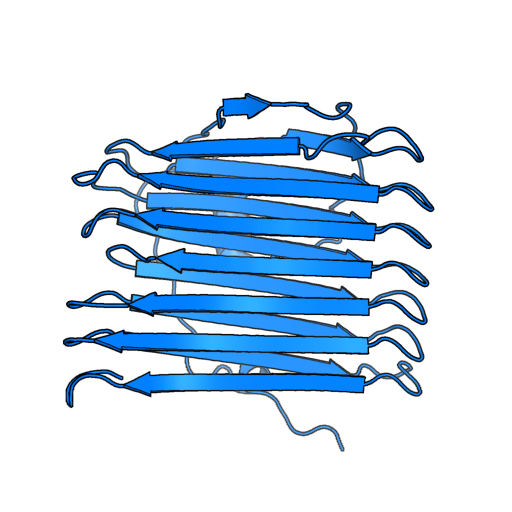GLGEELAGLAKEDGCESISYRIKKDEAKAPMIMHFLYESKENQHSSFQFYLEEGARLTLFLHRESEEKAVGSAYLQEKFILEKNAELNLILVSKFGDAFQSYDDLSLQLQESSKVKLSAIHLCGKSAHIGYRADLLGNRSEAEMHLGYFLEKQERADYNLLVNHFGKKSESHIYCDGVLRGEAFKIFRGTIDLKHGAKGACGNEQENVLLMDDNVV

Foldseek 3Di:
DDDDACVNVCPPVDDDDAPDAADEDAFDKDPDAAFDDDDCVVFAKLLGDVVVVSVVVNVHDEGEHEFEAPGPPDAIETAAEAAADAHYEYHYEYEYDALGEHEYEYHEEYPQPHAYEYEYAYEYEAEHNYEYEYEEEYAYHQRYEYEAIATYEYAALYEYEYAYEDRFHQEYEHGHEYEQQYAQYEYEHHYEYEDEAAYEYEARYYYEQQHAQYEYEAEYEYEYYHQYEYDHRHDYHYDPNNHNYDYDHDYDYHYPDPNYD